Protein AF-A0A9N8HQP4-F1 (afdb_monomer)

Structure (mmCIF, N/CA/C/O backbone):
data_AF-A0A9N8HQP4-F1
#
_entry.id   AF-A0A9N8HQP4-F1
#
loop_
_atom_site.group_PDB
_atom_site.id
_atom_site.type_symbol
_atom_site.label_atom_id
_atom_site.label_alt_id
_atom_site.label_comp_id
_atom_site.label_asym_id
_atom_site.label_entity_id
_atom_site.label_seq_id
_atom_site.pdbx_PDB_ins_code
_atom_site.Cartn_x
_atom_site.Cartn_y
_atom_site.Cartn_z
_atom_site.occupancy
_atom_site.B_iso_or_equiv
_atom_site.auth_seq_id
_atom_site.auth_comp_id
_atom_site.auth_asym_id
_atom_site.auth_atom_id
_atom_site.pdbx_PDB_model_num
ATOM 1 N N . MET A 1 1 ? 7.571 12.382 -29.988 1.00 57.53 1 MET A N 1
ATOM 2 C CA . MET A 1 1 ? 8.018 12.141 -28.595 1.00 57.53 1 MET A CA 1
ATOM 3 C C . MET A 1 1 ? 6.922 12.395 -27.560 1.00 57.53 1 MET A C 1
ATOM 5 O O . MET A 1 1 ? 6.701 11.499 -26.762 1.00 57.53 1 MET A O 1
ATOM 9 N N . ALA A 1 2 ? 6.180 13.513 -27.591 1.00 61.38 2 ALA A N 1
ATOM 10 C CA . ALA A 1 2 ? 5.130 13.797 -26.592 1.00 61.38 2 ALA A CA 1
ATOM 11 C C . ALA A 1 2 ? 4.041 12.703 -26.462 1.00 61.38 2 ALA A C 1
ATOM 13 O O . ALA A 1 2 ? 3.640 12.369 -25.356 1.00 61.38 2 ALA A O 1
ATOM 14 N N . SER A 1 3 ? 3.625 12.070 -27.566 1.00 64.44 3 SER A N 1
ATOM 15 C CA . SER A 1 3 ? 2.617 10.993 -27.534 1.00 64.44 3 SER A CA 1
ATOM 16 C C . SER A 1 3 ? 3.086 9.711 -26.826 1.00 64.44 3 SER A C 1
ATOM 18 O O . SER A 1 3 ? 2.251 8.992 -26.289 1.00 64.44 3 SER A O 1
ATOM 20 N N . PHE A 1 4 ? 4.393 9.429 -26.787 1.00 64.31 4 PHE A N 1
ATOM 21 C CA . PHE A 1 4 ? 4.927 8.247 -26.097 1.00 64.31 4 PHE A CA 1
ATOM 22 C C . PHE A 1 4 ? 4.990 8.460 -24.578 1.00 64.31 4 PHE A C 1
ATOM 24 O O . PHE A 1 4 ? 4.717 7.537 -23.819 1.00 64.31 4 PHE A O 1
ATOM 31 N N . LEU A 1 5 ? 5.252 9.697 -24.139 1.00 62.00 5 LEU A N 1
ATOM 32 C CA . LEU A 1 5 ? 5.208 10.073 -22.721 1.00 62.00 5 LEU A CA 1
ATOM 33 C C . LEU A 1 5 ? 3.781 10.020 -22.154 1.00 62.00 5 LEU A C 1
ATOM 35 O O . LEU A 1 5 ? 3.595 9.665 -20.998 1.00 62.00 5 LEU A O 1
ATOM 39 N N . VAL A 1 6 ? 2.767 10.304 -22.977 1.00 64.00 6 VAL A N 1
ATOM 40 C CA . VAL A 1 6 ? 1.356 10.161 -22.579 1.00 64.00 6 VAL A CA 1
ATOM 41 C C . VAL A 1 6 ? 0.937 8.687 -22.512 1.00 64.00 6 VAL A C 1
ATOM 43 O O . VAL A 1 6 ? 0.175 8.310 -21.628 1.00 64.00 6 VAL A O 1
ATOM 46 N N . ALA A 1 7 ? 1.454 7.836 -23.405 1.00 62.03 7 ALA A N 1
ATOM 47 C CA . ALA A 1 7 ? 1.081 6.422 -23.473 1.00 62.03 7 ALA A CA 1
ATOM 48 C C . ALA A 1 7 ? 1.745 5.540 -22.402 1.00 62.03 7 ALA A C 1
ATOM 50 O O . ALA A 1 7 ? 1.201 4.493 -22.079 1.00 62.03 7 ALA A O 1
ATOM 51 N N . GLN A 1 8 ? 2.894 5.932 -21.842 1.00 56.12 8 GLN A N 1
ATOM 52 C CA . GLN A 1 8 ? 3.529 5.180 -20.748 1.00 56.12 8 GLN A CA 1
ATOM 53 C C . GLN A 1 8 ? 2.901 5.440 -19.378 1.00 56.12 8 GLN A C 1
ATOM 55 O O . GLN A 1 8 ? 3.186 4.710 -18.435 1.00 56.12 8 GLN A O 1
ATOM 60 N N . ASN A 1 9 ? 1.997 6.413 -19.270 1.00 57.28 9 ASN A N 1
ATOM 61 C CA . ASN A 1 9 ? 1.233 6.645 -18.053 1.00 57.28 9 ASN A CA 1
ATOM 62 C C . ASN A 1 9 ? -0.016 5.748 -18.000 1.00 57.28 9 ASN A C 1
ATOM 64 O O . ASN A 1 9 ? -1.108 6.205 -17.657 1.00 57.28 9 ASN A O 1
ATOM 68 N N . VAL A 1 10 ? 0.124 4.473 -18.389 1.00 58.00 10 VAL A N 1
ATOM 69 C CA . VAL A 1 10 ? -0.883 3.465 -18.048 1.00 58.00 10 VAL A CA 1
ATOM 70 C C . VAL A 1 10 ? -0.748 3.266 -16.550 1.00 58.00 10 VAL A C 1
ATOM 72 O O . VAL A 1 10 ? 0.061 2.471 -16.084 1.00 58.00 10 VAL A O 1
ATOM 75 N N . VAL A 1 11 ? -1.494 4.076 -15.802 1.00 65.12 11 VAL A N 1
ATOM 76 C CA . VAL A 1 11 ? -1.684 3.900 -14.370 1.00 65.12 11 VAL A CA 1
ATOM 77 C C . VAL A 1 11 ? -2.192 2.478 -14.209 1.00 65.12 11 VAL A C 1
ATOM 79 O O . VAL A 1 11 ? -3.303 2.172 -14.649 1.00 65.12 11 VAL A O 1
ATOM 82 N N . GLU A 1 12 ? -1.354 1.595 -13.662 1.00 69.88 12 GLU A N 1
ATOM 83 C CA . GLU A 1 12 ? -1.810 0.261 -13.300 1.00 69.88 12 GLU A CA 1
ATOM 84 C C . GLU A 1 12 ? -3.076 0.438 -12.459 1.00 69.88 12 GLU A C 1
ATOM 86 O O . GLU A 1 12 ? -3.071 1.271 -11.543 1.00 69.88 12 GLU A O 1
ATOM 91 N N . PRO A 1 13 ? -4.182 -0.239 -12.816 1.00 69.81 13 PRO A N 1
ATOM 92 C CA . PRO A 1 13 ? -5.456 -0.029 -12.153 1.00 69.81 13 PRO A CA 1
ATOM 93 C C . PRO A 1 13 ? -5.273 -0.290 -10.659 1.00 69.81 13 PRO A C 1
ATOM 95 O O . PRO A 1 13 ? -5.052 -1.421 -10.225 1.00 69.81 13 PRO A O 1
ATOM 98 N N . ARG A 1 14 ? -5.293 0.790 -9.873 1.00 82.00 14 ARG A N 1
ATOM 99 C CA . ARG A 1 14 ? -5.154 0.729 -8.423 1.00 82.00 14 ARG A CA 1
ATOM 100 C C . ARG A 1 14 ? -6.486 0.287 -7.861 1.00 82.00 14 ARG A C 1
ATOM 102 O O . ARG A 1 14 ? -7.430 1.067 -7.842 1.00 82.00 14 ARG A O 1
ATOM 109 N N . ILE A 1 15 ? -6.527 -0.951 -7.388 1.00 88.00 15 ILE A N 1
ATOM 110 C CA . ILE A 1 15 ? -7.699 -1.491 -6.713 1.00 88.00 15 ILE A CA 1
ATOM 111 C C . ILE A 1 15 ? -7.870 -0.734 -5.401 1.00 88.00 15 ILE A C 1
ATOM 113 O O . ILE A 1 15 ? -7.087 -0.887 -4.466 1.00 88.00 15 ILE A O 1
ATOM 117 N N . SER A 1 16 ? -8.892 0.108 -5.368 1.00 87.12 16 SER A N 1
ATOM 118 C CA . SER A 1 16 ? -9.165 1.019 -4.258 1.00 87.12 16 SER A CA 1
ATOM 119 C C . SER A 1 16 ? -10.237 0.509 -3.302 1.00 87.12 16 SER A C 1
ATOM 121 O O . SER A 1 16 ? -10.329 0.946 -2.155 1.00 87.12 16 SER A O 1
ATOM 123 N N . THR A 1 17 ? -11.081 -0.403 -3.781 1.00 93.25 17 THR A N 1
ATOM 124 C CA . THR A 1 17 ? -12.251 -0.907 -3.058 1.00 93.25 17 THR A CA 1
ATOM 125 C C . THR A 1 17 ? -12.368 -2.420 -3.204 1.00 93.25 17 THR A C 1
ATOM 127 O O . THR A 1 17 ? -11.882 -3.009 -4.173 1.00 93.25 17 THR A O 1
ATOM 130 N N . ILE A 1 18 ? -13.029 -3.066 -2.239 1.00 95.06 18 ILE A N 1
ATOM 131 C CA . ILE A 1 18 ? -13.282 -4.514 -2.290 1.00 95.06 18 ILE A CA 1
ATOM 132 C C . ILE A 1 18 ? -14.193 -4.841 -3.479 1.00 95.06 18 ILE A C 1
ATOM 134 O O . ILE A 1 18 ? -14.015 -5.855 -4.148 1.00 95.06 18 ILE A O 1
ATOM 138 N N . GLU A 1 19 ? -15.138 -3.956 -3.785 1.00 95.31 19 GLU A N 1
ATOM 139 C CA . GLU A 1 19 ? -16.056 -4.088 -4.910 1.00 95.31 19 GLU A CA 1
ATOM 140 C C . GLU A 1 19 ? -15.304 -4.070 -6.251 1.00 95.31 19 GLU A C 1
ATOM 142 O O . GLU A 1 19 ? -15.616 -4.849 -7.148 1.00 95.31 19 GLU A O 1
ATOM 147 N N . GLU A 1 20 ? -14.262 -3.247 -6.379 1.00 93.88 20 GLU A N 1
ATOM 148 C CA . GLU A 1 20 ? -13.389 -3.231 -7.557 1.00 93.88 20 GLU A CA 1
ATOM 149 C C . GLU A 1 20 ? -12.553 -4.515 -7.679 1.00 93.88 20 GLU A C 1
ATOM 151 O O . GLU A 1 20 ? -12.406 -5.059 -8.779 1.00 93.88 20 GLU A O 1
ATOM 156 N N . ALA A 1 21 ? -12.061 -5.060 -6.559 1.00 94.00 21 ALA A N 1
ATOM 157 C CA . ALA A 1 21 ? -11.403 -6.369 -6.544 1.00 94.00 21 ALA A CA 1
ATOM 158 C C . ALA A 1 21 ? -12.354 -7.488 -7.001 1.00 94.00 21 ALA A C 1
ATOM 160 O O . ALA A 1 21 ? -11.962 -8.355 -7.784 1.00 94.00 21 ALA A O 1
ATOM 161 N N . LEU A 1 22 ? -13.615 -7.435 -6.561 1.00 95.69 22 LEU A N 1
ATOM 162 C CA . LEU A 1 22 ? -14.658 -8.382 -6.950 1.00 95.69 22 LEU A CA 1
ATOM 163 C C . LEU A 1 22 ? -14.960 -8.295 -8.454 1.00 95.69 22 LEU A C 1
ATOM 165 O O . LEU A 1 22 ? -14.940 -9.313 -9.144 1.00 95.69 22 LEU A O 1
ATOM 169 N N . LEU A 1 23 ? -15.164 -7.083 -8.983 1.00 95.44 23 LEU A N 1
ATOM 170 C CA . LEU A 1 23 ? -15.448 -6.854 -10.406 1.00 95.44 23 LEU A CA 1
ATOM 171 C C . LEU A 1 23 ? -14.284 -7.266 -11.315 1.00 95.44 23 LEU A C 1
ATOM 173 O O . LEU A 1 23 ? -14.504 -7.824 -12.388 1.00 95.44 23 LEU A O 1
ATOM 177 N N . SER A 1 24 ? -13.046 -7.022 -10.884 1.00 94.00 24 SER A N 1
ATOM 178 C CA . SER A 1 24 ? -11.840 -7.412 -11.624 1.00 94.00 24 SER A CA 1
ATOM 179 C C . SER A 1 24 ? -11.451 -8.883 -11.432 1.00 94.00 24 SER A C 1
ATOM 181 O O . SER A 1 24 ? -10.520 -9.356 -12.082 1.00 94.00 24 SER A O 1
ATOM 183 N N . SER A 1 25 ? -12.149 -9.621 -10.555 1.00 94.62 25 SER A N 1
ATOM 184 C CA . SER A 1 25 ? -11.771 -10.979 -10.134 1.00 94.62 25 SER A CA 1
ATOM 185 C C . SER A 1 25 ? -10.313 -11.074 -9.652 1.00 94.62 25 SER A C 1
ATOM 187 O O . SER A 1 25 ? -9.655 -12.112 -9.808 1.00 94.62 25 SER A O 1
ATOM 189 N N . THR A 1 26 ? -9.794 -9.987 -9.073 1.00 93.62 26 THR A N 1
ATOM 190 C CA . THR A 1 26 ? -8.419 -9.933 -8.579 1.00 93.62 26 THR A CA 1
ATOM 191 C C . THR A 1 26 ? -8.349 -10.610 -7.217 1.00 93.62 26 THR A C 1
ATOM 193 O O . THR A 1 26 ? -9.106 -10.252 -6.315 1.00 93.62 26 THR A O 1
ATOM 196 N N . PRO A 1 27 ? -7.451 -11.587 -7.016 1.00 95.44 27 PRO A N 1
ATOM 197 C CA . PRO A 1 27 ? -7.328 -12.251 -5.740 1.00 95.44 27 PRO A CA 1
ATOM 198 C C . PRO A 1 27 ? -6.761 -11.321 -4.684 1.00 95.44 27 PRO A C 1
ATOM 200 O O . PRO A 1 27 ? -5.775 -10.611 -4.917 1.00 95.44 27 PRO A O 1
ATOM 203 N N . LEU A 1 28 ? -7.339 -11.431 -3.497 1.00 96.12 28 LEU A N 1
ATOM 204 C CA . LEU A 1 28 ? -6.908 -10.715 -2.311 1.00 96.12 28 LEU A CA 1
ATOM 205 C C . LEU A 1 28 ? -6.140 -11.655 -1.387 1.00 96.12 28 LEU A C 1
ATOM 207 O O . LEU A 1 28 ? -6.650 -12.716 -1.018 1.00 96.12 28 LEU A O 1
ATOM 211 N N . CYS A 1 29 ? -4.919 -11.275 -1.012 1.00 97.06 29 CYS A N 1
ATOM 212 C CA . CYS A 1 29 ? -4.217 -11.941 0.077 1.00 97.06 29 CYS A CA 1
ATOM 213 C C . CYS A 1 29 ? -4.844 -11.559 1.416 1.00 97.06 29 CYS A C 1
ATOM 215 O O . CYS A 1 29 ? -5.042 -10.376 1.702 1.00 97.06 29 CYS A O 1
ATOM 217 N N . VAL A 1 30 ? -5.103 -12.574 2.235 1.00 97.19 30 VAL A N 1
ATOM 218 C CA . VAL A 1 30 ? -5.564 -12.424 3.616 1.00 97.19 30 VAL A CA 1
ATOM 219 C C . VAL A 1 30 ? -4.882 -13.467 4.497 1.00 97.19 30 VAL A C 1
ATOM 221 O O . VAL A 1 30 ? -4.553 -14.566 4.036 1.00 97.19 30 VAL A O 1
ATOM 224 N N . GLN A 1 31 ? -4.642 -13.136 5.762 1.00 97.62 31 GLN A N 1
ATOM 225 C CA . GLN A 1 31 ? -4.059 -14.079 6.705 1.00 97.62 31 GLN A CA 1
ATOM 226 C C . GLN A 1 31 ? -5.129 -15.069 7.155 1.00 97.62 31 GLN A C 1
ATOM 228 O O . GLN A 1 31 ? -6.195 -14.665 7.622 1.00 97.62 31 GLN A O 1
ATOM 233 N N . ARG A 1 32 ? -4.834 -16.363 7.033 1.00 97.88 32 ARG A N 1
ATOM 234 C CA . ARG A 1 32 ? -5.737 -17.452 7.405 1.00 97.88 32 ARG A CA 1
ATOM 235 C C . ARG A 1 32 ? -6.162 -17.330 8.870 1.00 97.88 32 ARG A C 1
ATOM 237 O O . ARG A 1 32 ? -5.307 -17.247 9.747 1.00 97.88 32 ARG A O 1
ATOM 244 N N . GLY A 1 33 ? -7.471 -17.371 9.118 1.00 96.81 33 GLY A N 1
ATOM 245 C CA . GLY A 1 33 ? -8.042 -17.316 10.470 1.00 96.81 33 GLY A CA 1
ATOM 246 C C . GLY A 1 33 ? -7.902 -15.957 11.163 1.00 96.81 33 GLY A C 1
ATOM 247 O O . GLY A 1 33 ? -8.083 -15.863 12.375 1.00 96.81 33 GLY A O 1
ATOM 248 N N . SER A 1 34 ? -7.546 -14.906 10.421 1.00 96.06 34 SER A N 1
ATOM 249 C CA . SER A 1 34 ? -7.653 -13.536 10.918 1.00 96.06 34 SER A CA 1
ATOM 250 C C . SER A 1 34 ? -9.111 -13.072 10.902 1.00 96.06 34 SER A C 1
ATOM 252 O O . SER A 1 34 ? -9.919 -13.557 10.114 1.00 96.06 34 SER A O 1
ATOM 254 N N . VAL A 1 35 ? -9.432 -12.050 11.700 1.00 94.25 35 VAL A N 1
ATOM 255 C CA . VAL A 1 35 ? -10.769 -11.420 11.702 1.00 94.25 35 VAL A CA 1
ATOM 256 C C . VAL A 1 35 ? -11.173 -10.947 10.299 1.00 94.25 35 VAL A C 1
ATOM 258 O O . VAL A 1 35 ? -12.343 -11.010 9.932 1.00 94.25 35 VAL A O 1
ATOM 261 N N . MET A 1 36 ? -10.203 -10.506 9.491 1.00 95.06 36 MET A N 1
ATOM 262 C CA . MET A 1 36 ? -10.447 -10.102 8.107 1.00 95.06 36 MET A CA 1
ATOM 263 C C . MET A 1 36 ? -10.774 -11.287 7.191 1.00 95.06 36 MET A C 1
ATOM 265 O O . MET A 1 36 ? -11.594 -11.128 6.293 1.00 95.06 36 MET A O 1
ATOM 269 N N . ASP A 1 37 ? -10.176 -12.464 7.402 1.00 97.31 37 ASP A N 1
ATOM 270 C CA . ASP A 1 37 ? -10.498 -13.678 6.634 1.00 97.31 37 ASP A CA 1
ATOM 271 C C . ASP A 1 37 ? -11.950 -14.097 6.868 1.00 97.31 37 ASP A C 1
ATOM 273 O O . ASP A 1 37 ? -12.699 -14.288 5.908 1.00 97.31 37 ASP A O 1
ATOM 277 N N . ASP A 1 38 ? -12.369 -14.143 8.133 1.00 96.88 38 ASP A N 1
ATOM 278 C CA . ASP A 1 38 ? -13.739 -14.497 8.511 1.00 96.88 38 ASP A CA 1
ATOM 279 C C . ASP A 1 38 ? -14.743 -13.475 7.965 1.00 96.88 38 ASP A C 1
ATOM 281 O O . ASP A 1 38 ? -15.723 -13.844 7.316 1.00 96.88 38 ASP A O 1
ATOM 285 N N . LEU A 1 39 ? -14.463 -12.180 8.146 1.00 95.56 39 LEU A N 1
ATOM 286 C CA . LEU A 1 39 ? -15.330 -11.100 7.678 1.00 95.56 39 LEU A CA 1
ATOM 287 C C . LEU A 1 39 ? -15.491 -11.095 6.154 1.00 95.56 39 LEU A C 1
ATOM 289 O O . LEU A 1 39 ? -16.602 -10.916 5.652 1.00 95.56 39 LEU A O 1
ATOM 293 N N . LEU A 1 40 ? -14.394 -11.254 5.407 1.00 96.31 40 LEU A N 1
ATOM 294 C CA . LEU A 1 40 ? -14.443 -11.282 3.946 1.00 96.31 40 LEU A CA 1
ATOM 295 C C . LEU A 1 40 ? -15.145 -12.541 3.440 1.00 96.31 40 LEU A C 1
ATOM 297 O O . LEU A 1 40 ? -15.909 -12.454 2.483 1.00 96.31 40 LEU A O 1
ATOM 301 N N . SER A 1 41 ? -14.915 -13.683 4.090 1.00 97.25 41 SER A N 1
ATOM 302 C CA . SER A 1 41 ? -15.552 -14.950 3.725 1.00 97.25 41 SER A CA 1
ATOM 303 C C . SER A 1 41 ? -17.066 -14.917 3.945 1.00 97.25 41 SER A C 1
ATOM 305 O O . SER A 1 41 ? -17.803 -15.471 3.133 1.00 97.25 41 SER A O 1
ATOM 307 N N . ASP A 1 42 ? -17.527 -14.255 5.010 1.00 97.56 42 ASP A N 1
ATOM 308 C CA . ASP A 1 42 ? -18.953 -14.112 5.323 1.00 97.56 42 ASP A CA 1
ATOM 309 C C . ASP A 1 42 ? -19.636 -13.064 4.430 1.00 97.56 42 ASP A C 1
ATOM 311 O O . ASP A 1 42 ? -20.674 -13.317 3.818 1.00 97.56 42 ASP A O 1
ATOM 315 N N . LYS A 1 43 ? -19.026 -11.879 4.291 1.00 97.00 43 LYS A N 1
ATOM 316 C CA . LYS A 1 43 ? -19.643 -10.749 3.581 1.00 97.00 43 LYS A CA 1
ATOM 317 C C . LYS A 1 43 ? -19.497 -10.821 2.056 1.00 97.00 43 LYS A C 1
ATOM 319 O O . LYS A 1 43 ? -20.358 -10.307 1.344 1.00 97.00 43 LYS A O 1
ATOM 324 N N . TYR A 1 44 ? -18.421 -11.422 1.549 1.00 97.44 44 TYR A N 1
ATOM 325 C CA . TYR A 1 44 ? -18.096 -11.469 0.120 1.00 97.44 44 TYR A CA 1
ATOM 326 C C . TYR A 1 44 ? -17.698 -12.896 -0.311 1.00 97.44 44 TYR A C 1
ATOM 328 O O . TYR A 1 44 ? -16.540 -13.138 -0.654 1.00 97.44 44 TYR A O 1
ATOM 336 N N . PRO A 1 45 ? -18.644 -13.854 -0.336 1.00 97.38 45 PRO A N 1
ATOM 337 C CA . PRO A 1 45 ? -18.342 -15.265 -0.603 1.00 97.38 45 PRO A CA 1
ATOM 338 C C . PRO A 1 45 ? -17.783 -15.530 -2.012 1.00 97.38 45 PRO A C 1
ATOM 340 O O . PRO A 1 45 ? -17.037 -16.488 -2.206 1.00 97.38 45 PRO A O 1
ATOM 343 N N . ASP A 1 46 ? -18.101 -14.671 -2.985 1.00 97.62 46 ASP A N 1
ATOM 344 C CA . ASP A 1 46 ? -17.609 -14.772 -4.367 1.00 97.62 46 ASP A CA 1
ATOM 345 C C . ASP A 1 46 ? -16.185 -14.206 -4.545 1.00 97.62 46 ASP A C 1
ATOM 347 O O . ASP A 1 46 ? -15.586 -14.309 -5.620 1.00 97.62 46 ASP A O 1
ATOM 351 N N . LEU A 1 47 ? -15.621 -13.589 -3.502 1.00 97.38 47 LEU A N 1
ATOM 352 C CA . LEU A 1 47 ? -14.304 -12.972 -3.550 1.00 97.38 47 LEU A CA 1
ATOM 353 C C . LEU A 1 47 ? -13.207 -14.042 -3.566 1.00 97.38 47 LEU A C 1
ATOM 355 O O . LEU A 1 47 ? -13.155 -14.946 -2.730 1.00 97.38 47 LEU A O 1
ATOM 359 N N . LYS A 1 48 ? -12.266 -13.922 -4.506 1.00 96.81 48 LYS A N 1
ATOM 360 C CA . LYS A 1 48 ? -11.149 -14.865 -4.622 1.00 96.81 48 LYS A CA 1
ATOM 361 C C . LYS A 1 48 ? -10.098 -14.599 -3.539 1.00 96.81 48 LYS A C 1
ATOM 363 O O . LYS A 1 48 ? -9.148 -13.851 -3.747 1.00 96.81 48 LYS A O 1
ATOM 368 N N . LEU A 1 49 ? -10.245 -15.237 -2.384 1.00 97.06 49 LEU A N 1
ATOM 369 C CA . LEU A 1 49 ? -9.306 -15.094 -1.269 1.00 97.06 49 LEU A CA 1
ATOM 370 C C . LEU A 1 49 ? -8.116 -16.055 -1.396 1.00 97.06 49 LEU A C 1
ATOM 372 O O . LEU A 1 49 ? -8.280 -17.272 -1.510 1.00 97.06 49 LEU A O 1
ATOM 376 N N . VAL A 1 50 ? -6.902 -15.510 -1.328 1.00 96.88 50 VAL A N 1
ATOM 377 C CA . VAL A 1 50 ? -5.650 -16.268 -1.224 1.00 96.88 50 VAL A CA 1
ATOM 378 C C . VAL A 1 50 ? -5.191 -16.219 0.227 1.00 96.88 50 VAL A C 1
ATOM 380 O O . VAL A 1 50 ? -4.591 -15.247 0.681 1.00 96.88 50 VAL A O 1
ATOM 383 N N . ARG A 1 51 ? -5.485 -17.288 0.966 1.00 97.31 51 ARG A N 1
ATOM 384 C CA . ARG A 1 51 ? -5.151 -17.390 2.389 1.00 97.31 51 ARG A CA 1
ATOM 385 C C . ARG A 1 51 ? -3.671 -17.718 2.578 1.00 97.31 51 ARG A C 1
ATOM 387 O O . ARG A 1 51 ? -3.200 -18.726 2.049 1.00 97.31 51 ARG A O 1
ATOM 394 N N . LYS A 1 52 ? -2.959 -16.891 3.339 1.00 96.75 52 LYS A N 1
ATOM 395 C CA . LYS A 1 52 ? -1.553 -17.090 3.729 1.00 96.75 52 LYS A CA 1
ATOM 396 C C . LYS A 1 52 ? -1.466 -17.358 5.227 1.00 96.75 52 LYS A C 1
ATOM 398 O O . LYS A 1 52 ? -2.264 -16.830 5.991 1.00 96.75 52 LYS A O 1
ATOM 403 N N . ASP A 1 53 ? -0.516 -18.185 5.647 1.00 97.00 53 ASP A N 1
ATOM 404 C CA . ASP A 1 53 ? -0.388 -18.565 7.062 1.00 97.00 53 ASP A CA 1
ATOM 405 C C . ASP A 1 53 ? 0.286 -17.474 7.913 1.00 97.00 53 ASP A C 1
ATOM 407 O O . ASP A 1 53 ? 0.040 -17.378 9.113 1.00 97.00 53 ASP A O 1
ATOM 411 N N . THR A 1 54 ? 1.103 -16.620 7.291 1.00 96.62 54 THR A N 1
ATOM 412 C CA . THR A 1 54 ? 1.834 -15.530 7.952 1.00 96.62 54 THR A CA 1
ATOM 413 C C . THR A 1 54 ? 1.561 -14.192 7.270 1.00 96.62 54 THR A C 1
ATOM 415 O O . THR A 1 54 ? 1.267 -14.148 6.073 1.00 96.62 54 THR A O 1
ATOM 418 N N . GLU A 1 55 ? 1.690 -13.091 8.019 1.00 95.88 55 GLU A N 1
ATOM 419 C CA . GLU A 1 55 ? 1.580 -11.738 7.459 1.00 95.88 55 GLU A CA 1
ATOM 420 C C . GLU A 1 55 ? 2.641 -11.487 6.387 1.00 95.88 55 GLU A C 1
ATOM 422 O O . GLU A 1 55 ? 2.309 -11.040 5.294 1.00 95.88 55 GLU A O 1
ATOM 427 N N . GLN A 1 56 ? 3.893 -11.867 6.655 1.00 95.44 56 GLN A N 1
ATOM 428 C CA . GLN A 1 56 ? 4.988 -11.770 5.690 1.00 95.44 56 GLN A CA 1
ATOM 429 C C . GLN A 1 56 ? 4.648 -12.486 4.373 1.00 95.44 56 GLN A C 1
ATOM 431 O O . GLN A 1 56 ? 4.825 -11.923 3.296 1.00 95.44 56 GLN A O 1
ATOM 436 N N . GLY A 1 57 ? 4.053 -13.682 4.445 1.00 94.94 57 GLY A N 1
ATOM 437 C CA . GLY A 1 57 ? 3.629 -14.431 3.262 1.00 94.94 57 GLY A CA 1
ATOM 438 C C . GLY A 1 57 ? 2.516 -13.751 2.450 1.00 94.94 57 GLY A C 1
ATOM 439 O O . GLY A 1 57 ? 2.339 -14.082 1.274 1.00 94.94 57 GLY A O 1
ATOM 440 N N . MET A 1 58 ? 1.763 -12.810 3.041 1.00 95.75 58 MET A N 1
ATOM 441 C CA . MET A 1 58 ? 0.833 -11.952 2.296 1.00 95.75 58 MET A CA 1
ATOM 442 C C . MET A 1 58 ? 1.578 -10.945 1.429 1.00 95.75 58 MET A C 1
ATOM 444 O O . MET A 1 58 ? 1.247 -10.816 0.252 1.00 95.75 58 MET A O 1
ATOM 448 N N . PHE A 1 59 ? 2.587 -10.272 1.986 1.00 95.38 59 PHE A N 1
ATOM 449 C CA . PHE A 1 59 ? 3.365 -9.277 1.250 1.00 95.38 59 PHE A CA 1
ATOM 450 C C . PHE A 1 59 ? 4.267 -9.923 0.195 1.00 95.38 59 PHE A C 1
ATOM 452 O O . PHE A 1 59 ? 4.261 -9.484 -0.948 1.00 95.38 59 PHE A O 1
ATOM 459 N N . GLU A 1 60 ? 4.941 -11.032 0.514 1.00 93.12 60 GLU A N 1
ATOM 460 C CA . GLU A 1 60 ? 5.706 -11.820 -0.471 1.00 93.12 60 GLU A CA 1
ATOM 461 C C . GLU A 1 60 ? 4.814 -12.381 -1.594 1.00 93.12 60 GLU A C 1
ATOM 463 O O . GLU A 1 60 ? 5.262 -12.651 -2.709 1.00 93.12 60 GLU A O 1
ATOM 468 N N . GLY A 1 61 ? 3.526 -12.583 -1.298 1.00 92.00 61 GLY A N 1
ATOM 469 C CA . GLY A 1 61 ? 2.528 -13.025 -2.265 1.00 92.00 61 GLY A CA 1
ATOM 470 C C . GLY A 1 61 ? 2.072 -11.936 -3.239 1.00 92.00 61 GLY A C 1
ATOM 471 O O . GLY A 1 61 ? 1.455 -12.280 -4.255 1.00 92.00 61 GLY A O 1
ATOM 472 N N . LEU A 1 62 ? 2.355 -10.663 -2.951 1.00 92.44 62 LEU A N 1
ATOM 473 C CA . LEU A 1 62 ? 1.917 -9.527 -3.751 1.00 92.44 62 LEU A CA 1
ATOM 474 C C . LEU A 1 62 ? 2.787 -9.386 -5.012 1.00 92.44 62 LEU A C 1
ATOM 476 O O . LEU A 1 62 ? 4.012 -9.403 -4.949 1.00 92.44 62 LEU A O 1
ATOM 480 N N . GLY A 1 63 ? 2.161 -9.286 -6.187 1.00 79.56 63 GLY A N 1
ATOM 481 C CA . GLY A 1 63 ? 2.835 -8.992 -7.465 1.00 79.56 63 GLY A CA 1
ATOM 482 C C . GLY A 1 63 ? 3.632 -10.146 -8.101 1.00 79.56 63 GLY A C 1
ATOM 483 O O . GLY A 1 63 ? 3.577 -10.333 -9.316 1.00 79.56 63 GLY A O 1
ATOM 484 N N . LEU A 1 64 ? 4.303 -10.995 -7.318 1.00 65.75 64 LEU A N 1
ATOM 485 C CA . LEU A 1 64 ? 5.286 -11.964 -7.837 1.00 65.75 64 LEU A CA 1
ATOM 486 C C . LEU A 1 64 ? 4.698 -13.217 -8.516 1.00 65.75 64 LEU A C 1
ATOM 488 O O . LEU A 1 64 ? 5.419 -13.973 -9.175 1.00 65.75 64 LEU A O 1
ATOM 492 N N . GLY A 1 65 ? 3.394 -13.471 -8.386 1.00 59.22 65 GLY A N 1
ATOM 493 C CA . GLY A 1 65 ? 2.816 -14.761 -8.785 1.00 59.22 65 GLY A CA 1
ATOM 494 C C . GLY A 1 65 ? 1.472 -14.722 -9.493 1.00 59.22 65 GLY A C 1
ATOM 495 O O . GLY A 1 65 ? 1.046 -15.773 -9.977 1.00 59.22 65 GLY A O 1
ATOM 496 N N . TRP A 1 66 ? 0.806 -13.565 -9.567 1.00 69.94 66 TRP A N 1
ATOM 497 C CA . TRP A 1 66 ? -0.560 -13.501 -10.094 1.00 69.94 66 TRP A CA 1
ATOM 498 C C . TRP A 1 66 ? -0.623 -13.885 -11.577 1.00 69.94 66 TRP A C 1
ATOM 500 O O . TRP A 1 66 ? -1.375 -14.785 -11.945 1.00 69.94 66 TRP A O 1
ATOM 510 N N . TYR A 1 67 ? 0.257 -13.322 -12.408 1.00 65.62 67 TYR A N 1
ATOM 511 C CA . TYR A 1 67 ? 0.287 -13.623 -13.845 1.00 65.62 67 TYR A CA 1
ATOM 512 C C . TYR A 1 67 ? 0.817 -15.025 -14.184 1.00 65.62 67 TYR A C 1
ATOM 514 O O . TYR A 1 67 ? 0.522 -15.552 -15.251 1.00 65.62 67 TYR A O 1
ATOM 522 N N . ASN A 1 68 ? 1.558 -15.659 -13.268 1.00 73.38 68 ASN A N 1
ATOM 523 C CA . ASN A 1 68 ? 2.206 -16.956 -13.498 1.00 73.38 68 ASN A CA 1
ATOM 524 C C . ASN A 1 68 ? 1.493 -18.135 -12.810 1.00 73.38 68 ASN A C 1
ATOM 526 O O . ASN A 1 68 ? 2.037 -19.238 -12.771 1.00 73.38 68 ASN A O 1
ATOM 530 N N . GLY A 1 69 ? 0.313 -17.915 -12.217 1.00 70.62 69 GLY A N 1
ATOM 531 C CA . GLY A 1 69 ? -0.469 -18.967 -11.555 1.00 70.62 69 GLY A CA 1
ATOM 532 C C . GLY A 1 69 ? 0.162 -19.544 -10.279 1.00 70.62 69 GLY A C 1
ATOM 533 O O . GLY A 1 69 ? -0.311 -20.556 -9.770 1.00 70.62 69 GLY A O 1
ATOM 534 N N . LYS A 1 70 ? 1.204 -18.913 -9.720 1.00 78.50 70 LYS A N 1
ATOM 535 C CA . LYS A 1 70 ? 1.965 -19.420 -8.558 1.00 78.50 70 LYS A CA 1
ATOM 536 C C . LYS A 1 70 ? 1.333 -19.081 -7.198 1.00 78.50 70 LYS A C 1
ATOM 538 O O . LYS A 1 70 ? 2.032 -18.995 -6.194 1.00 78.50 70 LYS A O 1
ATOM 543 N N . GLY A 1 71 ? 0.017 -18.867 -7.146 1.00 82.44 71 GLY A N 1
ATOM 544 C CA . GLY A 1 71 ? -0.680 -18.540 -5.893 1.00 82.44 71 GLY A CA 1
ATOM 545 C C . GLY A 1 71 ? -0.306 -17.171 -5.305 1.00 82.44 71 GLY A C 1
ATOM 546 O O . GLY A 1 71 ? -0.272 -17.014 -4.080 1.00 82.44 71 GLY A O 1
ATOM 547 N N . GLY A 1 72 ? 0.012 -16.204 -6.172 1.00 92.19 72 GLY A N 1
ATOM 548 C CA . GLY A 1 72 ? 0.144 -14.795 -5.798 1.00 92.19 72 GLY A CA 1
ATOM 549 C C . GLY A 1 72 ? -1.208 -14.081 -5.760 1.00 92.19 72 GLY A C 1
ATOM 550 O O . GLY A 1 72 ? -2.202 -14.586 -6.290 1.00 92.19 72 GLY A O 1
ATOM 551 N N . CYS A 1 73 ? -1.226 -12.902 -5.152 1.00 94.38 73 CYS A N 1
ATOM 552 C CA . CYS A 1 73 ? -2.371 -12.000 -5.122 1.00 94.38 73 CYS A CA 1
ATOM 553 C C . CYS A 1 73 ? -2.059 -10.687 -5.852 1.00 94.38 73 CYS A C 1
ATOM 555 O O . CYS A 1 73 ? -0.896 -10.301 -5.984 1.00 94.38 73 CYS A O 1
ATOM 557 N N . GLY A 1 74 ? -3.101 -10.026 -6.364 1.00 92.50 74 GLY A N 1
ATOM 558 C CA . GLY A 1 74 ? -2.972 -8.707 -6.995 1.00 92.50 74 GLY A CA 1
ATOM 559 C C . GLY A 1 74 ? -3.173 -7.560 -6.006 1.00 92.50 74 GLY A C 1
ATOM 560 O O . GLY A 1 74 ? -2.660 -6.470 -6.220 1.00 92.50 74 GLY A O 1
ATOM 561 N N . ALA A 1 75 ? -3.876 -7.822 -4.904 1.00 94.81 75 ALA A N 1
ATOM 562 C CA . ALA A 1 75 ? -4.050 -6.896 -3.796 1.00 94.81 75 ALA A CA 1
ATOM 563 C C . ALA A 1 75 ? -3.958 -7.654 -2.464 1.00 94.81 75 ALA A C 1
ATOM 565 O O . ALA A 1 75 ? -4.129 -8.875 -2.414 1.00 94.81 75 ALA A O 1
ATOM 566 N N . LEU A 1 76 ? -3.709 -6.934 -1.374 1.00 95.44 76 LEU A N 1
ATOM 567 C CA . LEU A 1 76 ? -3.737 -7.476 -0.017 1.00 95.44 76 LEU A CA 1
ATOM 568 C C . LEU A 1 76 ? -4.597 -6.586 0.873 1.00 95.44 76 LEU A C 1
ATOM 570 O O . LEU A 1 76 ? -4.658 -5.374 0.666 1.00 95.44 76 LEU A O 1
ATOM 574 N N . LEU A 1 77 ? -5.243 -7.189 1.868 1.00 95.25 77 LEU A N 1
ATOM 575 C CA . LEU A 1 77 ? -5.945 -6.461 2.917 1.00 95.25 77 LEU A CA 1
ATOM 576 C C . LEU A 1 77 ? -5.216 -6.691 4.240 1.00 95.25 77 LEU A C 1
ATOM 578 O O . LEU A 1 77 ? -5.048 -7.829 4.671 1.00 95.25 77 LEU A O 1
ATOM 582 N N . THR A 1 78 ? -4.770 -5.612 4.875 1.00 95.69 78 THR A N 1
ATOM 583 C CA . THR A 1 78 ? -4.013 -5.673 6.129 1.00 95.69 78 THR A CA 1
ATOM 584 C C . THR A 1 78 ? -4.317 -4.466 7.011 1.00 95.69 78 THR A C 1
ATOM 586 O O . THR A 1 78 ? -4.991 -3.523 6.591 1.00 95.69 78 THR A O 1
ATOM 589 N N . ASN A 1 79 ? -3.819 -4.497 8.242 1.00 95.00 79 ASN A N 1
ATOM 590 C CA . ASN A 1 79 ? -3.911 -3.377 9.167 1.00 95.00 79 ASN A CA 1
ATOM 591 C C . ASN A 1 79 ? -2.960 -2.255 8.740 1.00 95.00 79 ASN A C 1
ATOM 593 O O . ASN A 1 79 ? -1.842 -2.516 8.293 1.00 95.00 79 ASN A O 1
ATOM 597 N N . LEU A 1 80 ? -3.367 -1.001 8.953 1.00 93.75 80 LEU A N 1
ATOM 598 C CA . LEU A 1 80 ? -2.545 0.162 8.601 1.00 93.75 80 LEU A CA 1
ATOM 599 C C . LEU A 1 80 ? -1.171 0.122 9.288 1.00 93.75 80 LEU A C 1
ATOM 601 O O . LEU A 1 80 ? -0.161 0.389 8.648 1.00 93.75 80 LEU A O 1
ATOM 605 N N . GLY A 1 81 ? -1.128 -0.293 10.558 1.00 94.31 81 GLY A N 1
ATOM 606 C CA . GLY A 1 81 ? 0.129 -0.435 11.288 1.00 94.31 81 GLY A CA 1
ATOM 607 C C . GLY A 1 81 ? 1.051 -1.495 10.678 1.00 94.31 81 GLY A C 1
ATOM 608 O O . GLY A 1 81 ? 2.232 -1.243 10.480 1.00 94.31 81 GLY A O 1
ATOM 609 N N . THR A 1 82 ? 0.512 -2.657 10.301 1.00 95.56 82 THR A N 1
ATOM 610 C CA . THR A 1 82 ? 1.284 -3.704 9.616 1.00 95.56 82 THR A CA 1
ATOM 611 C C . THR A 1 82 ? 1.832 -3.179 8.287 1.00 95.56 82 THR A C 1
ATOM 613 O O . THR A 1 82 ? 3.020 -3.316 8.016 1.00 95.56 82 THR A O 1
ATOM 616 N N . TYR A 1 83 ? 1.006 -2.507 7.481 1.00 95.56 83 TYR A N 1
ATOM 617 C CA . TYR A 1 83 ? 1.466 -1.869 6.246 1.00 95.56 83 TYR A CA 1
ATOM 618 C C . TYR A 1 83 ? 2.613 -0.873 6.492 1.00 95.56 83 TYR A C 1
ATOM 620 O O . TYR A 1 83 ? 3.618 -0.917 5.783 1.00 95.56 83 TYR A O 1
ATOM 628 N N . ASP A 1 84 ? 2.503 -0.028 7.523 1.00 94.56 84 ASP A N 1
ATOM 629 C CA . ASP A 1 84 ? 3.527 0.967 7.848 1.00 94.56 84 ASP A CA 1
ATOM 630 C C . ASP A 1 84 ? 4.884 0.348 8.211 1.00 94.56 84 ASP A C 1
ATOM 632 O O . ASP A 1 84 ? 5.925 0.954 7.956 1.00 94.56 84 ASP A O 1
ATOM 636 N N . ILE A 1 85 ? 4.87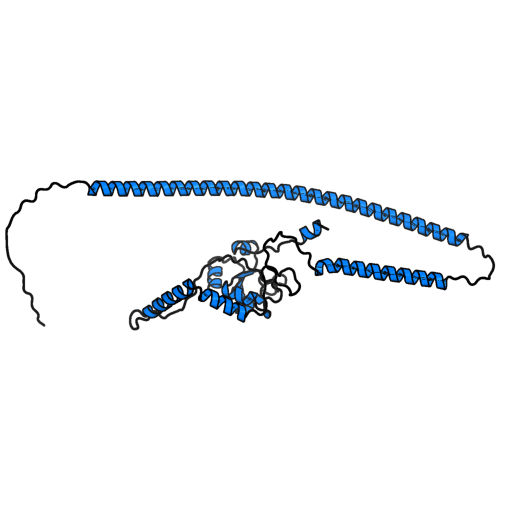4 -0.860 8.778 1.00 95.50 85 ILE A N 1
ATOM 637 C CA . ILE A 1 85 ? 6.080 -1.640 9.060 1.00 95.50 85 ILE A CA 1
ATOM 638 C C . ILE A 1 85 ? 6.670 -2.189 7.755 1.00 95.50 85 ILE A C 1
ATOM 640 O O . ILE A 1 85 ? 7.838 -1.950 7.452 1.00 95.50 85 ILE A O 1
ATOM 644 N N . TYR A 1 86 ? 5.869 -2.914 6.968 1.00 96.19 86 TYR A N 1
ATOM 645 C CA . TYR A 1 86 ? 6.360 -3.639 5.790 1.00 96.19 86 TYR A CA 1
ATOM 646 C C . TYR A 1 86 ? 6.745 -2.723 4.624 1.00 96.19 86 TYR A C 1
ATOM 648 O O . TYR A 1 86 ? 7.636 -3.081 3.856 1.00 96.19 86 TYR A O 1
ATOM 656 N N . GLN A 1 87 ? 6.159 -1.525 4.509 1.00 94.81 87 GLN A N 1
ATOM 657 C CA . GLN A 1 87 ? 6.597 -0.547 3.505 1.00 94.81 87 GLN A CA 1
ATOM 658 C C . GLN A 1 87 ? 8.057 -0.112 3.715 1.00 94.81 87 GLN A C 1
ATOM 660 O O . GLN A 1 87 ? 8.704 0.287 2.752 1.00 94.81 87 GLN A O 1
ATOM 665 N N . GLY A 1 88 ? 8.565 -0.179 4.952 1.00 94.62 88 GLY A N 1
ATOM 666 C CA . GLY A 1 88 ? 9.925 0.228 5.303 1.00 94.62 88 GLY A CA 1
ATOM 667 C C . GLY A 1 88 ? 10.940 -0.915 5.361 1.00 94.62 88 GLY A C 1
ATOM 668 O O . GLY A 1 88 ? 12.101 -0.663 5.665 1.00 94.62 88 GLY A O 1
ATOM 669 N N . GLN A 1 89 ? 10.540 -2.165 5.122 1.00 95.69 89 GLN A N 1
ATOM 670 C CA . GLN A 1 89 ? 11.445 -3.315 5.200 1.00 95.69 89 GLN A CA 1
ATOM 671 C C . GLN A 1 89 ? 12.097 -3.607 3.849 1.00 95.69 89 GLN A C 1
ATOM 673 O O . GLN A 1 89 ? 11.394 -3.781 2.851 1.00 95.69 89 GLN A O 1
ATOM 678 N N . GLU A 1 90 ? 13.424 -3.762 3.821 1.00 94.56 90 GLU A N 1
ATOM 679 C CA . GLU A 1 90 ? 14.158 -4.040 2.578 1.00 94.56 90 GLU A CA 1
ATOM 680 C C . GLU A 1 90 ? 13.770 -5.402 1.992 1.00 94.56 90 GLU A C 1
ATOM 682 O O . GLU A 1 90 ? 13.545 -5.530 0.789 1.00 94.56 90 GLU A O 1
ATOM 687 N N . ALA A 1 91 ? 13.597 -6.406 2.857 1.00 93.12 91 ALA A N 1
ATOM 688 C CA . ALA A 1 91 ? 13.225 -7.762 2.455 1.00 93.12 91 ALA A CA 1
ATOM 689 C C . ALA A 1 91 ? 11.897 -7.833 1.680 1.00 93.12 91 ALA A C 1
ATOM 691 O O . ALA A 1 91 ? 11.716 -8.729 0.858 1.00 93.12 91 ALA A O 1
ATOM 692 N N . THR A 1 92 ? 10.979 -6.898 1.942 1.00 93.38 92 THR A N 1
ATOM 693 C CA . THR A 1 92 ? 9.630 -6.903 1.365 1.00 93.38 92 THR A CA 1
ATOM 694 C C . THR A 1 92 ? 9.454 -5.847 0.277 1.00 93.38 92 THR A C 1
ATOM 696 O O . THR A 1 92 ? 8.799 -6.114 -0.726 1.00 93.38 92 THR A O 1
ATOM 699 N N . ASN A 1 93 ? 10.023 -4.653 0.460 1.00 94.06 93 ASN A N 1
ATOM 700 C CA . ASN A 1 93 ? 9.748 -3.478 -0.369 1.00 94.06 93 ASN A CA 1
ATOM 701 C C . ASN A 1 93 ? 11.031 -2.710 -0.725 1.00 94.06 93 ASN A C 1
ATOM 703 O O . ASN A 1 93 ? 11.102 -1.488 -0.600 1.00 94.06 93 ASN A O 1
ATOM 707 N N . SER A 1 94 ? 12.066 -3.430 -1.163 1.00 93.06 94 SER A N 1
ATOM 708 C CA . SER A 1 94 ? 13.347 -2.829 -1.577 1.00 93.06 94 SER A CA 1
ATOM 709 C C . SER A 1 94 ? 13.222 -1.795 -2.705 1.00 93.06 94 SER A C 1
ATOM 711 O O . SER A 1 94 ? 14.059 -0.901 -2.809 1.00 93.06 94 SER A O 1
ATOM 713 N N . ASP A 1 95 ? 12.192 -1.894 -3.546 1.00 90.88 95 ASP A N 1
ATOM 714 C CA . ASP A 1 95 ? 11.969 -1.025 -4.703 1.00 90.88 95 ASP A CA 1
ATOM 715 C C . ASP A 1 95 ? 10.916 0.071 -4.471 1.00 90.88 95 ASP A C 1
ATOM 717 O O . ASP A 1 95 ? 10.631 0.843 -5.387 1.00 90.88 95 ASP A O 1
ATOM 721 N N . CYS A 1 96 ? 10.349 0.164 -3.262 1.00 91.62 96 CYS A N 1
ATOM 722 C CA . CYS A 1 96 ? 9.276 1.101 -2.924 1.00 91.62 96 CYS A CA 1
ATOM 723 C C . CYS A 1 96 ? 8.044 1.018 -3.846 1.00 91.62 96 CYS A C 1
ATOM 725 O O . CYS A 1 96 ? 7.296 1.991 -3.987 1.00 91.62 96 CYS A O 1
ATOM 727 N N . THR A 1 97 ? 7.799 -0.139 -4.466 1.00 90.25 97 THR A N 1
ATOM 728 C CA . THR A 1 97 ? 6.634 -0.341 -5.341 1.00 90.25 97 THR A CA 1
ATOM 729 C C . THR A 1 97 ? 5.342 -0.563 -4.571 1.00 90.25 97 THR A C 1
ATOM 731 O O . THR A 1 97 ? 4.255 -0.388 -5.130 1.00 90.25 97 THR A O 1
ATOM 734 N N . LEU A 1 98 ? 5.435 -0.911 -3.286 1.00 91.62 98 LEU A N 1
ATOM 735 C CA . LEU A 1 98 ? 4.273 -1.126 -2.444 1.00 91.62 98 LEU A CA 1
ATOM 736 C C . LEU A 1 98 ? 3.482 0.180 -2.270 1.00 91.62 98 LEU A C 1
ATOM 738 O O . LEU A 1 98 ? 3.870 1.087 -1.535 1.00 91.62 98 LEU A O 1
ATOM 742 N N . GLY A 1 99 ? 2.342 0.260 -2.953 1.00 89.88 99 GLY A N 1
ATOM 743 C CA . GLY A 1 99 ? 1.364 1.326 -2.789 1.00 89.88 99 GLY A CA 1
ATOM 744 C C . GLY A 1 99 ? 0.207 0.890 -1.895 1.00 89.88 99 GLY A C 1
ATOM 745 O O . GLY A 1 99 ? -0.251 -0.248 -1.972 1.00 89.88 99 GLY A O 1
ATOM 746 N N . SER A 1 100 ? -0.317 1.815 -1.093 1.00 89.06 100 SER A N 1
ATOM 747 C CA . SER A 1 100 ? -1.606 1.650 -0.417 1.00 89.06 100 SER A CA 1
ATOM 748 C C . SER A 1 100 ? -2.581 2.739 -0.823 1.00 89.06 100 SER A C 1
ATOM 750 O O . SER A 1 100 ? -2.229 3.912 -0.974 1.00 89.06 100 SER A O 1
ATOM 752 N N . ASP A 1 101 ? -3.841 2.344 -0.938 1.00 86.19 101 ASP A N 1
ATOM 753 C CA . ASP A 1 101 ? -4.951 3.266 -0.809 1.00 86.19 101 ASP A CA 1
ATOM 754 C C . ASP A 1 101 ? -5.303 3.328 0.681 1.00 86.19 101 ASP A C 1
ATOM 756 O O . ASP A 1 101 ? -5.889 2.394 1.221 1.00 86.19 101 ASP A O 1
ATOM 760 N N . LYS A 1 102 ? -4.879 4.383 1.390 1.00 84.44 102 LYS A N 1
ATOM 761 C CA . LYS A 1 102 ? -5.017 4.531 2.859 1.00 84.44 102 LYS A CA 1
ATOM 762 C C . LYS A 1 102 ? -6.474 4.673 3.342 1.00 84.44 102 LYS A C 1
ATOM 764 O O . LYS A 1 102 ? -6.732 5.190 4.429 1.00 84.44 102 LYS A O 1
ATOM 769 N N . ARG A 1 103 ? -7.446 4.257 2.534 1.00 88.56 103 ARG A N 1
ATOM 770 C CA . ARG A 1 103 ? -8.862 4.238 2.875 1.00 88.56 103 ARG A CA 1
ATOM 771 C C . ARG A 1 103 ? -9.141 3.099 3.848 1.00 88.56 103 ARG A C 1
ATOM 773 O O . ARG A 1 103 ? -8.931 1.926 3.556 1.00 88.56 103 ARG A O 1
ATOM 780 N N . LEU A 1 104 ? -9.651 3.463 5.019 1.00 90.75 104 LEU A N 1
ATOM 781 C CA . LEU A 1 104 ? -10.080 2.505 6.029 1.00 90.75 104 LEU A CA 1
ATOM 782 C C . LEU A 1 104 ? -11.405 1.876 5.595 1.00 90.75 104 LEU A C 1
ATOM 784 O O . LEU A 1 104 ? -12.429 2.552 5.533 1.00 90.75 104 LEU A O 1
ATOM 788 N N . ILE A 1 105 ? -11.382 0.577 5.310 1.00 90.25 105 ILE A N 1
ATOM 789 C CA . ILE A 1 105 ? -12.594 -0.203 5.021 1.00 90.25 105 ILE A CA 1
ATOM 790 C C . ILE A 1 105 ? -13.349 -0.511 6.316 1.00 90.25 105 ILE A C 1
ATOM 792 O O . ILE A 1 105 ? -14.576 -0.449 6.367 1.00 90.25 105 ILE A O 1
ATOM 796 N N . LEU A 1 106 ? -12.601 -0.836 7.369 1.00 91.81 106 LEU A N 1
ATOM 797 C CA . LEU A 1 106 ? -13.130 -1.133 8.686 1.00 91.81 106 LEU A CA 1
ATOM 798 C C . LEU A 1 106 ? -12.208 -0.529 9.738 1.00 91.81 106 LEU A C 1
ATOM 800 O O . LEU A 1 106 ? -10.996 -0.728 9.699 1.00 91.81 106 LEU A O 1
ATOM 804 N N . ASN A 1 107 ? -12.797 0.200 10.680 1.00 93.12 107 ASN A N 1
ATOM 805 C CA . ASN A 1 107 ? -12.080 0.712 11.834 1.00 93.12 107 ASN A CA 1
ATOM 806 C C . ASN A 1 107 ? -12.299 -0.240 13.014 1.00 93.12 107 ASN A C 1
ATOM 808 O O . ASN A 1 107 ? -13.365 -0.224 13.631 1.00 93.12 107 ASN A O 1
ATOM 812 N N . LEU A 1 108 ? -11.304 -1.082 13.291 1.00 89.94 108 LEU A N 1
ATOM 813 C CA . LEU A 1 108 ? -11.273 -1.933 14.476 1.00 89.94 108 LEU A CA 1
ATOM 814 C C . LEU A 1 108 ? -10.310 -1.308 15.490 1.00 89.94 108 LEU A C 1
ATOM 816 O O . LEU A 1 108 ? -9.100 -1.343 15.257 1.00 89.94 108 LEU A O 1
ATOM 820 N N . PRO A 1 109 ? -10.805 -0.723 16.595 1.00 87.62 109 PRO A N 1
ATOM 821 C CA . PRO A 1 109 ? -9.921 -0.211 17.628 1.00 87.62 109 PRO A CA 1
ATOM 822 C C . PRO A 1 109 ? -9.130 -1.372 18.240 1.00 87.62 109 PRO A C 1
ATOM 824 O O . PRO A 1 109 ? -9.698 -2.399 18.614 1.00 87.62 109 PRO A O 1
ATOM 827 N N . ALA A 1 110 ? -7.814 -1.206 18.340 1.00 88.25 110 ALA A N 1
ATOM 828 C CA . ALA A 1 110 ? -6.973 -2.107 19.113 1.00 88.25 110 ALA A CA 1
ATOM 829 C C . ALA A 1 110 ? -7.070 -1.749 20.604 1.00 88.25 110 ALA A C 1
ATOM 831 O O . ALA A 1 110 ? -7.209 -0.579 20.960 1.00 88.25 110 ALA A O 1
ATOM 832 N N . GLY A 1 111 ? -6.973 -2.751 21.474 1.00 89.62 111 GLY A N 1
ATOM 833 C CA . GLY A 1 111 ? -7.024 -2.565 22.920 1.00 89.62 111 GLY A CA 1
ATOM 834 C C . GLY A 1 111 ? -6.402 -3.741 23.661 1.00 89.62 111 GLY A C 1
ATOM 835 O O . GLY A 1 111 ? -6.113 -4.786 23.073 1.00 89.62 111 GLY A O 1
ATOM 836 N N . PHE A 1 112 ? -6.183 -3.570 24.962 1.00 91.00 112 PHE A N 1
ATOM 837 C CA . PHE A 1 112 ? -5.694 -4.651 25.809 1.00 91.00 112 PHE A CA 1
ATOM 838 C C . PHE A 1 112 ? -6.847 -5.569 26.205 1.00 91.00 112 PHE A C 1
ATOM 840 O O . PHE A 1 112 ? -7.868 -5.123 26.723 1.00 91.00 112 PHE A O 1
ATOM 847 N N . ALA A 1 113 ? -6.671 -6.872 25.994 1.00 90.19 113 ALA A N 1
ATOM 848 C CA . ALA A 1 113 ? -7.608 -7.860 26.501 1.00 90.19 113 ALA A CA 1
ATOM 849 C C . ALA A 1 113 ? -7.370 -8.058 28.004 1.00 90.19 113 ALA A C 1
ATOM 851 O O . ALA A 1 113 ? -6.335 -8.580 28.420 1.00 90.19 113 ALA A O 1
ATOM 852 N N . THR A 1 114 ? -8.336 -7.654 28.824 1.00 90.25 114 THR A N 1
ATOM 853 C CA . THR A 1 114 ? -8.335 -7.904 30.269 1.00 90.25 114 THR A CA 1
ATOM 854 C C . THR A 1 114 ? -9.395 -8.937 30.620 1.00 90.25 114 THR A C 1
ATOM 856 O O . THR A 1 114 ? -10.512 -8.879 30.107 1.00 90.25 114 THR A O 1
ATOM 859 N N . ALA A 1 115 ? -9.084 -9.854 31.536 1.00 88.25 115 ALA A N 1
ATOM 860 C CA . ALA A 1 115 ? -10.100 -10.733 32.100 1.00 88.25 115 ALA A CA 1
ATOM 861 C C . ALA A 1 115 ? -11.109 -9.901 32.904 1.00 88.25 115 ALA A C 1
ATOM 863 O O . ALA A 1 115 ? -10.728 -9.197 33.841 1.00 88.25 115 ALA A O 1
ATOM 864 N N . VAL A 1 116 ? -12.390 -9.986 32.550 1.00 83.94 116 VAL A N 1
ATOM 865 C CA . VAL A 1 116 ? -13.464 -9.310 33.281 1.00 83.94 116 VAL A CA 1
ATOM 866 C C . VAL A 1 116 ? -14.049 -10.288 34.293 1.00 83.94 116 VAL A C 1
ATOM 868 O O . VAL A 1 116 ? -14.774 -11.208 33.928 1.00 83.94 116 VAL A O 1
ATOM 871 N N . ASP A 1 117 ? -13.735 -10.078 35.567 1.00 84.31 117 ASP A N 1
ATOM 872 C CA . ASP A 1 117 ? -14.379 -10.732 36.698 1.00 84.31 117 ASP A CA 1
ATOM 873 C C . ASP A 1 117 ? -14.959 -9.647 37.606 1.00 84.31 117 ASP A C 1
ATOM 875 O O . ASP A 1 117 ? -14.267 -9.015 38.411 1.00 84.31 117 ASP A O 1
ATOM 879 N N . SER A 1 118 ? -16.251 -9.398 37.417 1.00 74.56 118 SER A N 1
ATOM 880 C CA . SER A 1 118 ? -17.023 -8.468 38.234 1.00 74.56 118 SER A CA 1
ATOM 881 C C . SER A 1 118 ? -17.466 -9.077 39.565 1.00 74.56 118 SER A C 1
ATOM 883 O O . SER A 1 118 ? -17.924 -8.335 40.430 1.00 74.56 118 SER A O 1
ATOM 885 N N . ALA A 1 119 ? -17.355 -10.397 39.742 1.00 75.50 119 ALA A N 1
ATOM 886 C CA . ALA A 1 119 ? -17.946 -11.091 40.877 1.00 75.50 119 ALA A CA 1
ATOM 887 C C . ALA A 1 119 ? -16.960 -11.301 42.032 1.00 75.50 119 ALA A C 1
ATOM 889 O O . ALA A 1 119 ? -17.373 -11.204 43.186 1.00 75.50 119 ALA A O 1
ATOM 890 N N . ILE A 1 120 ? -15.686 -11.598 41.750 1.00 79.56 120 ILE A N 1
ATOM 891 C CA . ILE A 1 120 ? -14.746 -12.028 42.802 1.00 79.56 120 ILE A CA 1
ATOM 892 C C . ILE A 1 120 ? -13.523 -11.115 42.906 1.00 79.56 120 ILE A C 1
ATOM 894 O O . ILE A 1 120 ? -13.110 -10.795 44.019 1.00 79.56 120 ILE A O 1
ATOM 898 N N . GLN A 1 121 ? -12.944 -10.674 41.785 1.00 79.62 121 GLN A N 1
ATOM 899 C CA . GLN A 1 121 ? -11.668 -9.937 41.808 1.00 79.62 121 GLN A CA 1
ATOM 900 C C . GLN A 1 121 ? -11.733 -8.468 41.371 1.00 79.62 121 GLN A C 1
ATOM 902 O O . GLN A 1 121 ? -10.696 -7.806 41.342 1.00 79.62 121 GLN A O 1
ATOM 907 N N . CYS A 1 122 ? -12.917 -7.933 41.054 1.00 77.75 122 CYS A N 1
ATOM 908 C CA . CYS A 1 122 ? -13.089 -6.548 40.590 1.00 77.75 122 CYS A CA 1
ATOM 909 C C . CYS A 1 122 ? -12.130 -6.166 39.441 1.00 77.75 122 CYS A C 1
ATOM 911 O O . CYS A 1 122 ? -11.745 -5.002 39.311 1.00 77.75 122 CYS A O 1
ATOM 913 N N . THR A 1 123 ? -11.727 -7.117 38.589 1.00 80.94 123 THR A N 1
ATOM 914 C CA . THR A 1 123 ? -10.733 -6.863 37.528 1.00 80.94 123 THR A CA 1
ATOM 915 C C . THR A 1 123 ? -11.266 -5.952 36.426 1.00 80.94 123 THR A C 1
ATOM 917 O O . THR A 1 123 ? -10.480 -5.411 35.652 1.00 80.94 123 T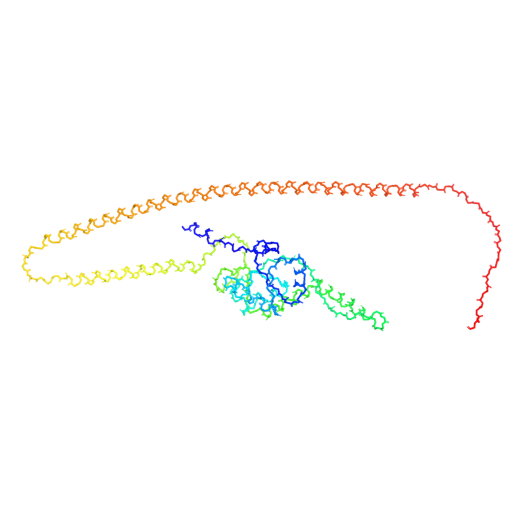HR A O 1
ATOM 920 N N . SER A 1 124 ? -12.575 -5.678 36.410 1.00 83.81 124 SER A N 1
ATOM 921 C CA . SER A 1 124 ? -13.160 -4.599 35.609 1.00 83.81 124 SER A CA 1
ATOM 922 C C . SER A 1 124 ? -12.562 -3.230 35.940 1.00 83.81 124 SER A C 1
ATOM 924 O O . SER A 1 124 ? -12.513 -2.369 35.074 1.00 83.81 124 SER A O 1
ATOM 926 N N . LEU A 1 125 ? -12.081 -3.000 37.169 1.00 88.25 125 LEU A N 1
ATOM 927 C CA . LEU A 1 125 ? -11.428 -1.735 37.515 1.00 88.25 125 LEU A CA 1
ATOM 928 C C . LEU A 1 125 ? -10.128 -1.533 36.720 1.00 88.25 125 LEU A C 1
ATOM 930 O O . LEU A 1 125 ? -9.818 -0.409 36.336 1.00 88.25 125 LEU A O 1
ATOM 934 N N . ILE A 1 126 ? -9.394 -2.614 36.433 1.00 90.19 126 ILE A N 1
ATOM 935 C CA . ILE A 1 126 ? -8.127 -2.548 35.695 1.00 90.19 126 ILE A CA 1
ATOM 936 C C . ILE A 1 126 ? -8.370 -2.088 34.257 1.00 90.19 126 ILE A C 1
ATOM 938 O O . ILE A 1 126 ? -7.624 -1.243 33.769 1.00 90.19 126 ILE A O 1
ATOM 942 N N . SER A 1 127 ? -9.420 -2.586 33.594 1.00 90.38 127 SER A N 1
ATOM 943 C CA . SER A 1 127 ? -9.731 -2.171 32.221 1.00 90.38 127 SER A CA 1
ATOM 944 C C . SER A 1 127 ? -10.061 -0.681 32.143 1.00 90.38 127 SER A C 1
ATOM 946 O O . SER A 1 127 ? -9.510 0.012 31.299 1.00 90.38 127 SER A O 1
ATOM 948 N N . TYR A 1 128 ? -10.862 -0.156 33.079 1.00 91.00 128 TYR A N 1
ATOM 949 C CA . TYR A 1 128 ? -11.187 1.275 33.111 1.00 91.00 128 TYR A CA 1
ATOM 950 C C . TYR A 1 128 ? -9.960 2.156 33.348 1.00 91.00 128 TYR A C 1
ATOM 952 O O . TYR A 1 128 ? -9.810 3.186 32.696 1.00 91.00 128 TYR A O 1
ATOM 960 N N . VAL A 1 129 ? -9.078 1.764 34.272 1.00 93.50 129 VAL A N 1
ATOM 961 C CA . VAL A 1 129 ? -7.847 2.523 34.542 1.00 93.50 129 VAL A CA 1
ATOM 962 C C . VAL A 1 129 ? -6.926 2.512 33.319 1.00 93.50 129 VAL A C 1
ATOM 964 O O . VAL A 1 129 ? -6.376 3.553 32.962 1.00 93.50 129 VAL A O 1
ATOM 967 N N . LEU A 1 130 ? -6.787 1.366 32.644 1.00 94.12 130 LEU A N 1
ATOM 968 C CA . LEU A 1 130 ? -6.012 1.268 31.405 1.00 94.12 130 LEU A CA 1
ATOM 969 C C . LEU A 1 130 ? -6.607 2.133 30.286 1.00 94.12 130 LEU A C 1
ATOM 971 O O . LEU A 1 130 ? -5.854 2.834 29.615 1.00 94.12 130 LEU A O 1
ATOM 975 N N . ASP A 1 131 ? -7.929 2.129 30.115 1.00 92.88 131 ASP A N 1
ATOM 976 C CA . ASP A 1 131 ? -8.610 2.931 29.093 1.00 92.88 131 ASP A CA 1
ATOM 977 C C . ASP A 1 131 ? -8.415 4.435 29.320 1.00 92.88 131 ASP A C 1
ATOM 979 O O . ASP A 1 131 ? -8.119 5.165 28.373 1.00 92.88 131 ASP A O 1
ATOM 983 N N . VAL A 1 132 ? -8.525 4.902 30.570 1.00 96.00 132 VAL A N 1
ATOM 984 C CA . VAL A 1 132 ? -8.288 6.313 30.920 1.00 96.00 132 VAL A CA 1
ATOM 985 C C . VAL A 1 132 ? -6.854 6.718 30.579 1.00 96.00 132 VAL A C 1
ATOM 987 O O . VAL A 1 132 ? -6.652 7.708 29.879 1.00 96.00 132 VAL A O 1
ATOM 990 N N . HIS A 1 133 ? -5.859 5.926 30.984 1.00 96.94 133 HIS A N 1
ATOM 991 C CA . HIS A 1 133 ? -4.462 6.240 30.676 1.00 96.94 133 HIS A CA 1
ATOM 992 C C . HIS A 1 133 ? -4.142 6.153 29.180 1.00 96.94 133 HIS A C 1
ATOM 994 O O . HIS A 1 133 ? -3.336 6.934 28.677 1.00 96.94 133 HIS A O 1
ATOM 1000 N N . LEU A 1 134 ? -4.775 5.241 28.436 1.00 95.94 134 LEU A N 1
ATOM 1001 C CA . LEU A 1 134 ? -4.634 5.194 26.980 1.00 95.94 134 LEU A CA 1
ATOM 1002 C C . LEU A 1 134 ? -5.201 6.445 26.309 1.00 95.94 134 LEU A C 1
ATOM 1004 O O . LEU A 1 134 ? -4.586 6.960 25.376 1.00 95.94 134 LEU A O 1
ATOM 1008 N N . GLN A 1 135 ? -6.335 6.955 26.792 1.00 95.94 135 GLN A N 1
ATOM 1009 C CA . GLN A 1 135 ? -6.906 8.206 26.297 1.00 95.94 135 GLN A CA 1
ATOM 1010 C C . GLN A 1 135 ? -6.013 9.408 26.616 1.00 95.94 135 GLN A C 1
ATOM 1012 O O . GLN A 1 135 ? -5.812 10.245 25.737 1.00 95.94 135 GLN A O 1
ATOM 1017 N N . GLU A 1 136 ? -5.443 9.483 27.822 1.00 97.75 136 GLU A N 1
ATOM 1018 C CA . GLU A 1 136 ? -4.464 10.518 28.190 1.00 97.75 136 GLU A CA 1
ATOM 1019 C C . GLU A 1 136 ? -3.244 10.474 27.255 1.00 97.75 136 GLU A C 1
ATOM 1021 O O . GLU A 1 136 ? -2.930 11.471 26.605 1.00 97.75 136 GLU A O 1
ATOM 1026 N N . MET A 1 137 ? -2.635 9.297 27.065 1.00 97.69 137 MET A N 1
ATOM 1027 C CA . MET A 1 137 ? -1.506 9.115 26.139 1.00 97.69 137 MET A CA 1
ATOM 1028 C C . MET A 1 137 ? -1.858 9.457 24.683 1.00 97.69 137 MET A C 1
ATOM 1030 O O . MET A 1 137 ? -1.002 9.917 23.924 1.00 97.69 137 MET A O 1
ATOM 1034 N N . GLN A 1 138 ? -3.101 9.220 24.258 1.00 96.12 138 GLN A N 1
ATOM 1035 C CA . GLN A 1 138 ? -3.562 9.603 22.926 1.00 96.12 138 GLN A CA 1
ATOM 1036 C C . GLN A 1 138 ? -3.707 11.125 22.795 1.00 96.12 138 GLN A C 1
ATOM 1038 O O . GLN A 1 138 ? -3.282 11.680 21.782 1.00 96.12 138 GLN A O 1
ATOM 1043 N N . GLN A 1 139 ? -4.278 11.799 23.799 1.00 97.56 139 GLN A N 1
ATOM 1044 C CA . GLN A 1 139 ? -4.443 13.259 23.815 1.00 97.56 139 GLN A CA 1
ATOM 1045 C C . GLN A 1 139 ? -3.100 13.990 23.850 1.00 97.56 139 GLN A C 1
ATOM 1047 O O . GLN A 1 139 ? -2.942 15.015 23.190 1.00 97.56 139 GLN A O 1
ATOM 1052 N N . GLU A 1 140 ? -2.120 13.438 24.563 1.00 98.06 140 GLU A N 1
ATOM 1053 C CA . GLU A 1 140 ? -0.745 13.944 24.593 1.00 98.06 140 GLU A CA 1
ATOM 1054 C C . GLU A 1 140 ? 0.034 13.649 23.299 1.00 98.06 140 GLU A C 1
ATOM 1056 O O . GLU A 1 140 ? 1.120 14.185 23.093 1.00 98.06 140 GLU A O 1
ATOM 1061 N N . GLY A 1 141 ? -0.496 12.799 22.412 1.00 97.19 141 GLY A N 1
ATOM 1062 C CA . GLY A 1 141 ? 0.174 12.386 21.178 1.00 97.19 141 GLY A CA 1
ATOM 1063 C C . GLY A 1 141 ? 1.284 11.348 21.380 1.00 97.19 141 GLY A C 1
ATOM 1064 O O . GLY A 1 141 ? 1.921 10.942 20.404 1.00 97.19 141 GLY A O 1
ATOM 1065 N N . PHE A 1 142 ? 1.480 10.858 22.608 1.00 97.62 142 PHE A N 1
ATOM 1066 C CA . PHE A 1 142 ? 2.516 9.884 22.953 1.00 97.62 142 PHE A CA 1
ATOM 1067 C C . PHE A 1 142 ? 2.431 8.617 22.094 1.00 97.62 142 PHE A C 1
ATOM 1069 O O . PHE A 1 142 ? 3.452 8.139 21.603 1.00 97.62 142 PHE A O 1
ATOM 1076 N N . ILE A 1 143 ? 1.223 8.083 21.866 1.00 95.56 143 ILE A N 1
ATOM 1077 C CA . ILE A 1 143 ? 1.032 6.859 21.066 1.00 95.56 143 ILE A CA 1
ATOM 1078 C C . ILE A 1 143 ? 1.533 7.061 19.631 1.00 95.56 143 ILE A C 1
ATOM 1080 O O . ILE A 1 143 ? 2.231 6.201 19.094 1.00 95.56 143 ILE A O 1
ATOM 1084 N N . GLN A 1 144 ? 1.219 8.209 19.023 1.00 95.31 144 GLN A N 1
ATOM 1085 C CA . GLN A 1 144 ? 1.617 8.516 17.651 1.00 95.31 144 GLN A CA 1
ATOM 1086 C C . GLN A 1 144 ? 3.134 8.694 17.539 1.00 95.31 144 GLN A C 1
ATOM 1088 O O . GLN A 1 144 ? 3.754 8.159 16.621 1.00 95.31 144 GLN A O 1
ATOM 1093 N N . GLU A 1 145 ? 3.743 9.398 18.493 1.00 97.50 145 GLU A N 1
ATOM 1094 C CA . GLU A 1 145 ? 5.192 9.589 18.550 1.00 97.50 145 GLU A CA 1
ATOM 1095 C C . GLU A 1 145 ? 5.929 8.261 18.784 1.00 97.50 145 GLU A C 1
ATOM 1097 O O . GLU A 1 145 ? 6.919 7.957 18.114 1.00 97.50 145 GLU A O 1
ATOM 1102 N N . ALA A 1 146 ? 5.437 7.436 19.711 1.00 96.88 146 ALA A N 1
ATOM 1103 C CA . ALA A 1 146 ? 5.994 6.120 19.992 1.00 96.88 146 ALA A CA 1
ATOM 1104 C C . ALA A 1 146 ? 5.886 5.189 18.776 1.00 96.88 146 ALA A C 1
ATOM 1106 O O . ALA A 1 146 ? 6.856 4.496 18.460 1.00 96.88 146 ALA A O 1
ATOM 1107 N N . TRP A 1 147 ? 4.752 5.215 18.066 1.00 96.06 147 TRP A N 1
ATOM 1108 C CA . TRP A 1 147 ? 4.557 4.474 16.821 1.00 96.06 147 TRP A CA 1
ATOM 1109 C C . TRP A 1 147 ? 5.540 4.920 15.739 1.00 96.06 147 TRP A C 1
ATOM 1111 O O . TRP A 1 147 ? 6.271 4.096 15.195 1.00 96.06 147 TRP A O 1
ATOM 1121 N N . GLN A 1 148 ? 5.635 6.225 15.479 1.00 95.88 148 GLN A N 1
ATOM 1122 C CA . GLN A 1 148 ? 6.566 6.773 14.490 1.00 95.88 148 GLN A CA 1
ATOM 1123 C C . GLN A 1 148 ? 8.020 6.429 14.822 1.00 95.88 148 GLN A C 1
ATOM 1125 O O . GLN A 1 148 ? 8.770 6.014 13.941 1.00 95.88 148 GLN A O 1
ATOM 1130 N N . ARG A 1 149 ? 8.415 6.528 16.097 1.00 97.06 149 ARG A N 1
ATOM 1131 C CA . ARG A 1 149 ? 9.749 6.124 16.561 1.00 97.06 149 ARG A CA 1
ATOM 1132 C C . ARG A 1 149 ? 9.994 4.631 16.348 1.00 97.06 149 ARG A C 1
ATOM 1134 O O . ARG A 1 149 ? 11.106 4.247 15.994 1.00 97.06 149 ARG A O 1
ATOM 1141 N N . HIS A 1 150 ? 8.989 3.791 16.589 1.00 96.56 150 HIS A N 1
ATOM 1142 C CA . HIS A 1 150 ? 9.094 2.353 16.371 1.00 96.56 150 HIS A CA 1
ATOM 1143 C C . HIS A 1 150 ? 9.271 2.026 14.887 1.00 96.56 150 HIS A C 1
ATOM 1145 O O . HIS A 1 150 ? 10.240 1.354 14.542 1.00 96.56 150 HIS A O 1
ATOM 1151 N N . VAL A 1 151 ? 8.404 2.562 14.024 1.00 95.38 151 VAL A N 1
ATOM 1152 C CA . VAL A 1 151 ? 8.478 2.377 12.567 1.00 95.38 151 VAL A CA 1
ATOM 1153 C C . VAL A 1 151 ? 9.817 2.875 12.026 1.00 95.38 151 VAL A C 1
ATOM 1155 O O . VAL A 1 151 ? 10.497 2.129 11.335 1.00 95.38 151 VAL A O 1
ATOM 1158 N N . ALA A 1 152 ? 10.266 4.070 12.421 1.00 94.31 152 ALA A N 1
ATOM 1159 C CA . ALA A 1 152 ? 11.557 4.615 11.995 1.00 94.31 152 ALA A CA 1
ATOM 1160 C C . ALA A 1 152 ? 12.762 3.770 12.450 1.00 94.31 152 ALA A C 1
ATOM 1162 O O . ALA A 1 152 ? 13.807 3.775 11.807 1.00 94.31 152 ALA A O 1
ATOM 1163 N N . LYS A 1 153 ? 12.642 3.057 13.577 1.00 97.00 153 LYS A N 1
ATOM 1164 C CA . LYS A 1 153 ? 13.708 2.189 14.097 1.00 97.00 153 LYS A CA 1
ATOM 1165 C C . LYS A 1 153 ? 13.826 0.877 13.321 1.00 97.00 153 LYS A C 1
ATOM 1167 O O . LYS A 1 153 ? 14.920 0.326 13.252 1.00 97.00 153 LYS A O 1
ATOM 1172 N N . ILE A 1 154 ? 12.710 0.349 12.825 1.00 96.31 154 ILE A N 1
ATOM 1173 C CA . ILE A 1 154 ? 12.666 -0.936 12.109 1.00 96.31 154 ILE A CA 1
ATOM 1174 C C . ILE A 1 154 ? 12.684 -0.767 10.588 1.00 96.31 154 ILE A C 1
ATOM 1176 O O . ILE A 1 154 ? 12.923 -1.742 9.885 1.00 96.31 154 ILE A O 1
ATOM 1180 N N . SER A 1 155 ? 12.408 0.435 10.077 1.00 93.31 155 SER A N 1
ATOM 1181 C CA . SER A 1 155 ? 12.494 0.732 8.653 1.00 93.31 155 SER A CA 1
ATOM 1182 C C . SER A 1 155 ? 13.955 0.758 8.215 1.00 93.31 155 SER A C 1
ATOM 1184 O O . SER A 1 155 ? 14.737 1.588 8.678 1.00 93.31 155 SER A O 1
ATOM 1186 N N . GLU A 1 156 ? 14.304 -0.135 7.301 1.00 95.56 156 GLU A N 1
ATOM 1187 C CA . GLU A 1 156 ? 15.601 -0.194 6.625 1.00 95.56 156 GLU A CA 1
ATOM 1188 C C . GLU A 1 156 ? 15.595 0.678 5.361 1.00 95.56 156 GLU A C 1
ATOM 1190 O O . GLU A 1 156 ? 16.626 1.221 4.965 1.00 95.56 156 GLU A O 1
ATOM 1195 N N . VAL A 1 157 ? 14.414 0.857 4.760 1.00 93.38 157 VAL A N 1
ATOM 1196 C CA . VAL A 1 157 ? 14.191 1.612 3.526 1.00 93.38 157 VAL A CA 1
ATOM 1197 C C . VAL A 1 157 ? 13.230 2.766 3.792 1.00 93.38 157 VAL A C 1
ATOM 1199 O O . VAL A 1 157 ? 12.126 2.583 4.305 1.00 93.38 157 VAL A O 1
ATOM 1202 N N . THR A 1 158 ? 13.630 3.975 3.403 1.00 89.44 158 THR A N 1
ATOM 1203 C CA . THR A 1 158 ? 12.771 5.162 3.469 1.00 89.44 158 THR A CA 1
ATOM 1204 C C . THR A 1 158 ? 12.093 5.371 2.120 1.00 89.44 158 THR A C 1
ATOM 1206 O O . THR A 1 158 ? 12.656 6.001 1.226 1.00 89.44 158 THR A O 1
ATOM 1209 N N . CYS A 1 159 ? 10.870 4.865 1.974 1.00 88.12 159 CYS A N 1
ATOM 1210 C CA . CYS A 1 159 ? 10.033 5.154 0.812 1.00 88.12 159 CYS A CA 1
ATOM 1211 C C . CYS A 1 159 ? 9.345 6.512 1.009 1.00 88.12 159 CYS A C 1
ATOM 1213 O O . CYS A 1 159 ? 8.305 6.618 1.659 1.00 88.12 159 CYS A O 1
ATOM 1215 N N . GLY A 1 160 ? 9.968 7.581 0.510 1.00 78.12 160 GLY A N 1
ATOM 1216 C CA . GLY A 1 160 ? 9.396 8.923 0.568 1.00 78.12 160 GLY A CA 1
ATOM 1217 C C . GLY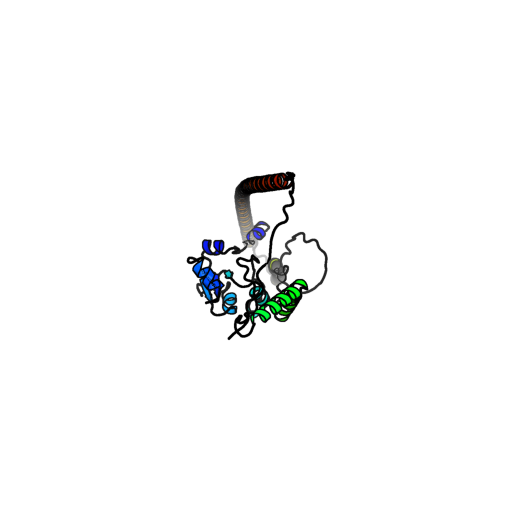 A 1 160 ? 8.250 9.098 -0.438 1.00 78.12 160 GLY A C 1
ATOM 1218 O O . GLY A 1 160 ? 8.267 8.470 -1.499 1.00 78.12 160 GLY A O 1
ATOM 1219 N N . PRO A 1 161 ? 7.283 10.000 -0.177 1.00 66.44 161 PRO A N 1
ATOM 1220 C CA . PRO A 1 161 ? 6.251 10.367 -1.153 1.00 66.44 161 PRO A CA 1
ATOM 1221 C C . PRO A 1 161 ? 6.816 10.985 -2.448 1.00 66.44 161 PRO A C 1
ATOM 1223 O O . PRO A 1 161 ? 6.069 11.167 -3.404 1.00 66.44 161 PRO A O 1
ATOM 1226 N N . GLU A 1 162 ? 8.123 11.266 -2.504 1.00 50.47 162 GLU A N 1
ATOM 1227 C CA . GLU A 1 162 ? 8.785 11.939 -3.626 1.00 50.47 162 GLU A CA 1
ATOM 1228 C C . GLU A 1 162 ? 9.849 11.097 -4.350 1.00 50.47 162 GLU A C 1
ATOM 1230 O O . GLU A 1 162 ? 10.511 11.602 -5.250 1.00 50.47 162 GLU A O 1
ATOM 1235 N N . THR A 1 163 ? 10.029 9.811 -4.022 1.00 45.62 163 THR A N 1
ATOM 1236 C CA . THR A 1 163 ? 11.176 9.037 -4.551 1.00 45.62 163 THR A CA 1
ATOM 1237 C C . THR A 1 163 ? 10.835 7.902 -5.516 1.00 45.62 163 THR A C 1
ATOM 1239 O O . THR A 1 163 ? 11.716 7.114 -5.845 1.00 45.62 163 THR A O 1
ATOM 1242 N N . ASN A 1 164 ? 9.622 7.859 -6.080 1.00 48.28 164 ASN A N 1
ATOM 1243 C CA . ASN A 1 164 ? 9.333 6.993 -7.241 1.00 48.28 164 ASN A CA 1
ATOM 1244 C C . ASN A 1 164 ? 9.870 7.542 -8.579 1.00 48.28 164 ASN A C 1
ATOM 1246 O O . ASN A 1 164 ? 9.533 7.041 -9.649 1.00 48.28 164 ASN A O 1
ATOM 1250 N N . THR A 1 165 ? 10.761 8.529 -8.533 1.00 46.84 165 THR A N 1
ATOM 1251 C CA . THR A 1 165 ? 11.746 8.775 -9.588 1.00 46.84 165 THR A CA 1
ATOM 1252 C C . THR A 1 165 ? 13.102 8.354 -9.044 1.00 46.84 165 THR A C 1
ATOM 1254 O O . THR A 1 165 ? 13.683 9.041 -8.206 1.00 46.84 165 THR A O 1
ATOM 1257 N N . GLY A 1 166 ? 13.561 7.173 -9.458 1.00 48.06 166 GLY A N 1
ATOM 1258 C CA . GLY A 1 166 ? 14.783 6.567 -8.952 1.00 48.06 166 GLY A CA 1
ATOM 1259 C C . GLY A 1 166 ? 16.001 7.480 -9.099 1.00 48.06 166 GLY A C 1
ATOM 1260 O O . GLY A 1 166 ? 16.242 8.051 -10.158 1.00 48.06 166 GLY A O 1
ATOM 1261 N N . GLY A 1 167 ? 16.804 7.554 -8.039 1.00 48.12 167 GLY A N 1
ATOM 1262 C CA . GLY A 1 167 ? 18.176 8.041 -8.129 1.00 48.12 167 GLY A CA 1
ATOM 1263 C C . GLY A 1 167 ? 18.587 9.043 -7.059 1.00 48.12 167 GLY A C 1
ATOM 1264 O O . GLY A 1 167 ? 18.550 10.242 -7.283 1.00 48.12 167 GLY A O 1
ATOM 1265 N N . SER A 1 168 ? 19.149 8.496 -5.980 1.00 41.97 168 SER A N 1
ATOM 1266 C CA . SER A 1 168 ? 20.296 9.041 -5.246 1.00 41.97 168 SER A CA 1
ATOM 1267 C C . SER A 1 168 ? 20.126 10.374 -4.503 1.00 41.97 168 SER A C 1
ATOM 1269 O O . SER A 1 168 ? 20.265 11.459 -5.052 1.00 41.97 168 SER A O 1
ATOM 1271 N N . SER A 1 169 ? 19.980 10.234 -3.186 1.00 50.56 169 SER A N 1
ATOM 1272 C CA . SER A 1 169 ? 20.720 10.945 -2.136 1.00 50.56 169 SER A CA 1
ATOM 1273 C C . SER A 1 169 ? 21.409 12.265 -2.513 1.00 50.56 169 SER A C 1
ATOM 1275 O O . SER A 1 169 ? 22.475 12.258 -3.130 1.00 50.56 169 SER A O 1
ATOM 1277 N N . GLY A 1 170 ? 20.907 13.370 -1.956 1.00 46.44 170 GLY A N 1
ATOM 1278 C CA . GLY A 1 170 ? 21.745 14.513 -1.595 1.00 46.44 170 GLY A CA 1
ATOM 1279 C C . GLY A 1 170 ? 21.114 15.881 -1.822 1.00 46.44 170 GLY A C 1
ATOM 1280 O O . GLY A 1 170 ? 21.114 16.379 -2.939 1.00 46.44 170 GLY A O 1
ATOM 1281 N N . GLY A 1 171 ? 20.715 16.535 -0.729 1.00 41.69 171 GLY A N 1
ATOM 1282 C CA . GLY A 1 171 ? 20.600 17.994 -0.679 1.00 41.69 171 GLY A CA 1
ATOM 1283 C C . GLY A 1 171 ? 19.275 18.485 -0.123 1.00 41.69 171 GLY A C 1
ATOM 1284 O O . GLY A 1 171 ? 18.297 18.583 -0.851 1.00 41.69 171 GLY A O 1
ATOM 1285 N N . GLY A 1 172 ? 19.269 18.813 1.170 1.00 51.25 172 GLY A N 1
ATOM 1286 C CA . GLY A 1 172 ? 18.176 19.539 1.801 1.00 51.25 172 GLY A CA 1
ATOM 1287 C C . GLY A 1 172 ? 18.002 20.929 1.192 1.00 51.25 172 GLY A C 1
ATOM 1288 O O . GLY A 1 172 ? 18.977 21.629 0.919 1.00 51.25 172 GLY A O 1
ATOM 1289 N N . GLY A 1 173 ? 16.746 21.306 1.008 1.00 42.25 173 GLY A N 1
ATOM 1290 C CA . GLY A 1 173 ? 16.329 22.625 0.571 1.00 42.25 173 GLY A CA 1
ATOM 1291 C C . GLY A 1 173 ? 14.816 22.697 0.647 1.00 42.25 173 GLY A C 1
ATOM 1292 O O . GLY A 1 173 ? 14.127 22.228 -0.252 1.00 42.25 173 GLY A O 1
ATOM 1293 N N . G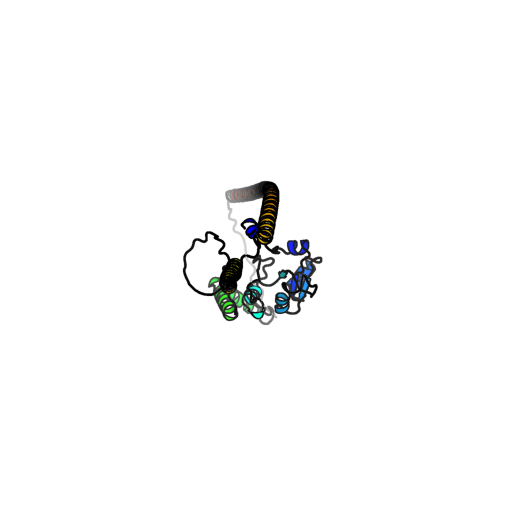LU A 1 174 ? 14.323 23.220 1.764 1.00 55.47 174 GLU A N 1
ATOM 1294 C CA . GLU A 1 174 ? 12.960 23.717 1.893 1.00 55.47 174 GLU A CA 1
ATOM 1295 C C . GLU A 1 174 ? 12.760 24.801 0.831 1.00 55.47 174 GLU A C 1
ATOM 1297 O O . GLU A 1 174 ? 13.521 25.760 0.818 1.00 55.47 174 GLU A O 1
ATOM 1302 N N . ASP A 1 175 ? 11.792 24.629 -0.069 1.00 47.28 175 ASP A N 1
ATOM 1303 C CA . ASP A 1 175 ? 10.929 25.721 -0.519 1.00 47.28 175 ASP A CA 1
ATOM 1304 C C . ASP A 1 175 ? 9.743 25.176 -1.325 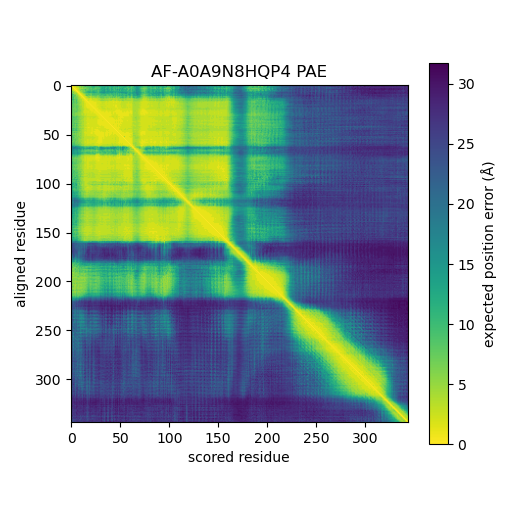1.00 47.28 175 ASP A C 1
ATOM 1306 O O . ASP A 1 175 ? 9.864 24.429 -2.297 1.00 47.28 175 ASP A O 1
ATOM 1310 N N . ALA A 1 176 ? 8.560 25.565 -0.864 1.00 55.09 176 ALA A N 1
ATOM 1311 C CA . ALA A 1 176 ? 7.268 25.184 -1.391 1.00 55.09 176 ALA A CA 1
ATOM 1312 C C . ALA A 1 176 ? 6.940 25.963 -2.676 1.00 55.09 176 ALA A C 1
ATOM 1314 O O . ALA A 1 176 ? 6.669 27.161 -2.624 1.00 55.09 176 ALA A O 1
ATOM 1315 N N . ASN A 1 177 ? 6.924 25.267 -3.815 1.00 51.06 177 ASN A N 1
ATOM 1316 C CA . ASN A 1 177 ? 5.996 25.487 -4.935 1.00 51.06 177 ASN A CA 1
ATOM 1317 C C . ASN A 1 177 ? 6.235 24.410 -6.007 1.00 51.06 177 ASN A C 1
ATOM 1319 O O . ASN A 1 177 ? 7.047 24.583 -6.915 1.00 51.06 177 ASN A O 1
ATOM 1323 N N . SER A 1 178 ? 5.542 23.274 -5.891 1.00 45.06 178 SER A N 1
ATOM 1324 C CA . SER A 1 178 ? 5.604 22.191 -6.875 1.00 45.06 178 SER A CA 1
ATOM 1325 C C . SER A 1 178 ? 4.627 22.439 -8.027 1.00 45.06 178 SER A C 1
ATOM 1327 O O . SER A 1 178 ? 3.552 21.848 -8.122 1.00 45.06 178 SER A O 1
ATOM 1329 N N . ASP A 1 179 ? 5.035 23.291 -8.965 1.00 45.12 179 ASP A N 1
ATOM 1330 C CA . ASP A 1 179 ? 4.568 23.134 -10.340 1.00 45.12 179 ASP A CA 1
ATOM 1331 C C . ASP A 1 179 ? 5.139 21.806 -10.857 1.00 45.12 179 ASP A C 1
ATOM 1333 O O . ASP A 1 179 ? 6.357 21.631 -10.937 1.00 45.12 179 ASP A O 1
ATOM 1337 N N . GLY A 1 180 ? 4.248 20.849 -11.140 1.00 52.47 180 GLY A N 1
ATOM 1338 C CA . GLY A 1 180 ? 4.531 19.461 -11.525 1.00 52.47 180 GLY A CA 1
ATOM 1339 C C . GLY A 1 180 ? 5.271 19.313 -12.855 1.00 52.47 180 GLY A C 1
ATOM 1340 O O . GLY A 1 180 ? 4.758 18.734 -13.814 1.00 52.47 180 GLY A O 1
ATOM 1341 N N . SER A 1 181 ? 6.490 19.836 -12.929 1.00 55.06 181 SER A N 1
ATOM 1342 C CA . SER A 1 181 ? 7.419 19.543 -14.005 1.00 55.06 181 SER A CA 1
ATOM 1343 C C . SER A 1 181 ? 7.921 18.114 -13.809 1.00 55.06 181 SER A C 1
ATOM 1345 O O . SER A 1 181 ? 8.648 17.801 -12.871 1.00 55.06 181 SER A O 1
ATOM 1347 N N . PHE A 1 182 ? 7.463 17.211 -14.673 1.00 60.22 182 PHE A N 1
ATOM 1348 C CA . PHE A 1 182 ? 7.964 15.844 -14.727 1.00 60.22 182 PHE A CA 1
ATOM 1349 C C . PHE A 1 182 ? 9.472 15.889 -15.003 1.00 60.22 182 PHE A C 1
ATOM 1351 O O . PHE A 1 182 ? 9.901 16.123 -16.135 1.00 60.22 182 PHE A O 1
ATOM 1358 N N . SER A 1 183 ? 10.274 15.693 -13.959 1.00 59.16 183 SER A N 1
ATOM 1359 C CA . SER A 1 183 ? 11.704 15.444 -14.084 1.00 59.16 183 SER A CA 1
ATOM 1360 C C . SER A 1 183 ? 11.882 14.136 -14.854 1.00 59.16 183 SER A C 1
ATOM 1362 O O . SER A 1 183 ? 11.438 13.074 -14.416 1.00 59.16 183 SER A O 1
ATOM 1364 N N . LEU A 1 184 ? 12.450 14.218 -16.057 1.00 68.00 184 LEU A N 1
ATOM 1365 C CA . LEU A 1 184 ? 12.755 13.044 -16.868 1.00 68.00 184 LEU A C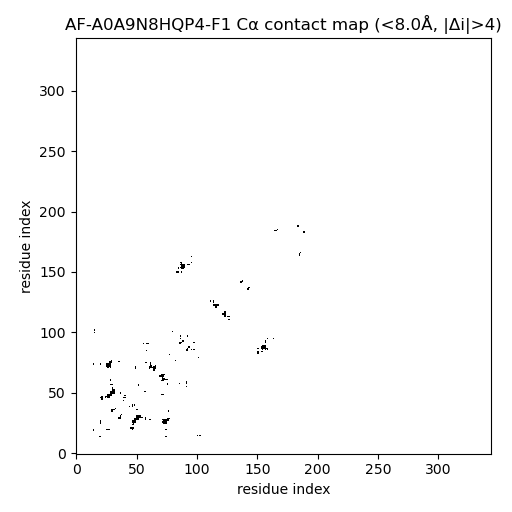A 1
ATOM 1366 C C . LEU A 1 184 ? 13.874 12.261 -16.175 1.00 68.00 184 LEU A C 1
ATOM 1368 O O . LEU A 1 184 ? 14.991 12.764 -16.062 1.00 68.00 184 LEU A O 1
ATOM 1372 N N . ASP A 1 185 ? 13.567 11.036 -15.744 1.00 72.38 185 ASP A N 1
ATOM 1373 C CA . ASP A 1 185 ? 14.523 10.128 -15.110 1.00 72.38 185 ASP A CA 1
ATOM 1374 C C . ASP A 1 185 ? 15.819 10.033 -15.942 1.00 72.38 185 ASP A C 1
ATOM 1376 O O . ASP A 1 185 ? 15.808 9.923 -17.176 1.00 72.38 185 ASP A O 1
ATOM 1380 N N . MET A 1 186 ? 16.959 10.061 -15.255 1.00 75.19 186 MET A N 1
ATOM 1381 C CA . MET A 1 186 ? 18.292 9.943 -15.839 1.00 75.19 186 MET A CA 1
ATOM 1382 C C . MET A 1 186 ? 18.418 8.653 -16.669 1.00 75.19 186 MET A C 1
ATOM 1384 O O . MET A 1 186 ? 19.107 8.625 -17.694 1.00 75.19 186 MET A O 1
ATOM 1388 N N . LYS A 1 187 ? 17.672 7.603 -16.294 1.00 74.62 187 LYS A N 1
ATOM 1389 C CA . LYS A 1 187 ? 17.561 6.354 -17.059 1.00 74.62 187 LYS A CA 1
ATOM 1390 C C . LYS A 1 187 ? 16.871 6.544 -18.415 1.00 74.62 187 LYS A C 1
ATOM 1392 O O . LYS A 1 187 ? 17.313 5.962 -19.406 1.00 74.62 187 LYS A O 1
ATOM 1397 N N . ALA A 1 188 ? 15.845 7.394 -18.486 1.00 75.69 188 ALA A N 1
ATOM 1398 C CA . ALA A 1 188 ? 15.155 7.732 -19.731 1.00 75.69 188 ALA A CA 1
ATOM 1399 C C . ALA A 1 188 ? 16.028 8.606 -20.649 1.00 75.69 188 ALA A C 1
ATOM 1401 O O . ALA A 1 188 ? 16.023 8.422 -21.868 1.00 75.69 188 ALA A O 1
ATOM 1402 N N . MET A 1 189 ? 16.846 9.499 -20.080 1.00 84.00 189 MET A N 1
ATOM 1403 C CA . MET A 1 189 ? 17.830 10.265 -20.857 1.00 84.00 189 MET A CA 1
ATOM 1404 C C . MET A 1 189 ? 19.011 9.408 -21.344 1.00 84.00 189 MET A C 1
ATOM 1406 O O . MET A 1 189 ? 19.579 9.681 -22.406 1.00 84.00 189 MET A O 1
ATOM 1410 N N . GLY A 1 190 ? 19.353 8.334 -20.623 1.00 88.81 190 GLY A N 1
ATOM 1411 C CA . GLY A 1 190 ? 20.462 7.431 -20.949 1.00 88.81 190 GLY A CA 1
ATOM 1412 C C . GLY A 1 190 ? 20.401 6.834 -22.359 1.00 88.81 190 GLY A C 1
ATOM 1413 O O . GLY A 1 190 ? 21.436 6.694 -23.011 1.00 88.81 190 GLY A O 1
ATOM 1414 N N . GLY A 1 191 ? 19.201 6.558 -22.882 1.00 87.94 191 GLY A N 1
ATOM 1415 C CA . GLY A 1 191 ? 19.032 6.033 -24.243 1.00 87.94 191 GLY A CA 1
ATOM 1416 C C . GLY A 1 191 ? 19.523 6.994 -25.333 1.00 87.94 191 GLY A C 1
ATOM 1417 O O . GLY A 1 191 ? 20.148 6.566 -26.305 1.00 87.94 191 GLY A O 1
ATOM 1418 N N . ILE A 1 192 ? 19.309 8.301 -25.149 1.00 90.38 192 ILE A N 1
ATOM 1419 C CA . ILE A 1 192 ? 19.755 9.336 -26.093 1.00 90.38 192 ILE A CA 1
ATOM 1420 C C . ILE A 1 192 ? 21.281 9.443 -26.063 1.00 90.38 192 ILE A C 1
ATOM 1422 O O . ILE A 1 192 ? 21.918 9.460 -27.118 1.00 90.38 192 ILE A O 1
ATOM 1426 N N . PHE A 1 193 ? 21.877 9.447 -24.867 1.00 93.81 193 PHE A N 1
ATOM 1427 C CA . PHE A 1 193 ? 23.331 9.489 -24.711 1.00 93.81 193 PHE A CA 1
ATOM 1428 C C . PHE A 1 193 ? 24.013 8.259 -25.309 1.00 93.81 193 PHE A C 1
ATOM 1430 O O . PHE A 1 193 ? 25.001 8.401 -26.029 1.00 93.81 193 PHE A O 1
ATOM 1437 N N . LEU A 1 194 ? 23.464 7.063 -25.076 1.00 93.62 194 LEU A N 1
ATOM 1438 C CA . LEU A 1 194 ? 24.000 5.828 -25.641 1.00 93.62 194 LEU A CA 1
ATOM 1439 C C . LEU A 1 194 ? 23.941 5.846 -27.174 1.00 93.62 194 LEU A C 1
ATOM 1441 O O . LEU A 1 194 ? 24.926 5.518 -27.834 1.00 93.62 194 LEU A O 1
ATOM 1445 N N . ASN A 1 195 ? 22.825 6.296 -27.752 1.00 92.19 195 ASN A N 1
ATOM 1446 C CA . ASN A 1 195 ? 22.692 6.422 -29.201 1.00 92.19 195 ASN A CA 1
ATOM 1447 C C . ASN A 1 195 ? 23.685 7.442 -29.792 1.00 92.19 195 ASN A C 1
ATOM 1449 O O . ASN A 1 195 ? 24.361 7.157 -30.783 1.00 92.19 195 ASN A O 1
ATOM 1453 N N . HIS A 1 196 ? 23.837 8.610 -29.157 1.00 95.25 196 HIS A N 1
ATOM 1454 C CA . HIS A 1 196 ? 24.832 9.607 -29.562 1.00 95.25 196 HIS A CA 1
ATOM 1455 C C . HIS A 1 196 ? 26.262 9.071 -29.483 1.00 95.25 196 HIS A C 1
ATOM 1457 O O . HIS A 1 196 ? 27.073 9.347 -30.371 1.00 95.25 196 HIS A O 1
ATOM 1463 N N . PHE A 1 197 ? 26.575 8.290 -28.449 1.00 95.81 197 PHE A N 1
ATOM 1464 C CA . PHE A 1 197 ? 27.882 7.668 -28.292 1.00 95.81 197 PHE A CA 1
ATOM 1465 C C . PHE A 1 197 ? 28.176 6.686 -29.434 1.00 95.81 197 PHE A C 1
ATOM 1467 O O . PHE A 1 197 ? 29.226 6.787 -30.068 1.00 95.81 197 PHE A O 1
ATOM 1474 N N . VAL A 1 198 ? 27.226 5.806 -29.769 1.00 96.81 198 VAL A N 1
ATOM 1475 C CA . VAL A 1 198 ? 27.369 4.848 -30.882 1.00 96.81 198 VAL A CA 1
ATOM 1476 C C . VAL A 1 198 ? 27.569 5.570 -32.219 1.00 96.81 198 VAL A C 1
ATOM 1478 O O . VAL A 1 198 ? 28.498 5.242 -32.958 1.00 96.81 198 VAL A O 1
ATOM 1481 N N . MET A 1 199 ? 26.765 6.599 -32.504 1.00 96.31 199 MET A N 1
ATOM 1482 C CA . MET A 1 199 ? 26.909 7.434 -33.708 1.00 96.31 199 MET A CA 1
ATOM 1483 C C . MET A 1 199 ? 28.281 8.123 -33.777 1.00 96.31 199 MET A C 1
ATOM 1485 O O . MET A 1 199 ? 28.907 8.165 -34.837 1.00 96.31 199 MET A O 1
ATOM 1489 N N . SER A 1 200 ? 28.782 8.625 -32.646 1.00 96.94 200 SER A N 1
ATOM 1490 C CA . SER A 1 200 ? 30.084 9.302 -32.573 1.00 96.94 200 SER A CA 1
ATOM 1491 C C . SER A 1 200 ? 31.245 8.337 -32.830 1.00 96.94 200 SER A C 1
ATOM 1493 O O . SER A 1 200 ? 32.158 8.652 -33.594 1.00 96.94 200 SER A O 1
ATOM 1495 N N . VAL A 1 201 ? 31.194 7.134 -32.250 1.00 97.00 201 VAL A N 1
ATOM 1496 C CA . VAL A 1 201 ? 32.188 6.077 -32.495 1.00 97.00 201 VAL A CA 1
ATOM 1497 C C . VAL A 1 201 ? 32.159 5.630 -33.958 1.00 97.00 201 VAL A C 1
ATOM 1499 O O . VAL A 1 201 ? 33.217 5.495 -34.574 1.00 97.00 201 VAL A O 1
ATOM 1502 N N . ALA A 1 202 ? 30.971 5.466 -34.546 1.00 96.50 202 ALA A N 1
ATOM 1503 C CA . ALA A 1 202 ? 30.827 5.122 -35.959 1.00 96.50 202 ALA A CA 1
ATOM 1504 C C . ALA A 1 202 ? 31.435 6.197 -36.878 1.00 96.50 202 ALA A C 1
ATOM 1506 O O . ALA A 1 202 ? 32.171 5.865 -37.808 1.00 96.50 202 ALA A O 1
ATOM 1507 N N . ALA A 1 203 ? 31.205 7.481 -36.588 1.00 97.50 203 ALA A N 1
ATOM 1508 C CA . ALA A 1 203 ? 31.779 8.589 -37.351 1.00 97.50 203 ALA A CA 1
ATOM 1509 C C . ALA A 1 203 ? 33.316 8.613 -37.285 1.00 97.50 203 ALA A C 1
ATOM 1511 O O . ALA A 1 203 ? 33.980 8.769 -38.313 1.00 97.50 203 ALA A O 1
ATOM 1512 N N . LEU A 1 204 ? 33.895 8.392 -36.099 1.00 97.00 204 LEU A N 1
ATOM 1513 C CA . LEU A 1 204 ? 35.347 8.265 -35.935 1.00 97.00 204 LEU A CA 1
ATOM 1514 C C . LEU A 1 204 ? 35.903 7.053 -36.696 1.00 97.00 204 LEU A C 1
ATOM 1516 O O . LEU A 1 204 ? 36.951 7.158 -37.336 1.00 97.00 204 LEU A O 1
ATOM 1520 N N . GLY A 1 205 ? 35.185 5.927 -36.675 1.00 96.25 205 GLY A N 1
ATOM 1521 C CA . GLY A 1 205 ? 35.524 4.731 -37.445 1.00 96.25 205 GLY A CA 1
ATOM 1522 C C . GLY A 1 205 ? 35.559 5.000 -38.950 1.00 96.25 205 GLY A C 1
ATOM 1523 O O . GLY A 1 205 ? 36.559 4.709 -39.604 1.00 96.25 205 GLY A O 1
ATOM 1524 N N . LEU A 1 206 ? 34.518 5.638 -39.495 1.00 96.44 206 LEU A N 1
ATOM 1525 C CA . LEU A 1 206 ? 34.456 6.017 -40.910 1.00 96.44 206 LEU A CA 1
ATOM 1526 C C . LEU A 1 206 ? 35.577 6.992 -41.295 1.00 96.44 206 LEU A C 1
ATOM 1528 O O . LEU A 1 206 ? 36.220 6.802 -42.330 1.00 96.44 206 LEU A O 1
ATOM 1532 N N . ALA A 1 207 ? 35.875 7.982 -40.449 1.00 96.50 207 ALA A N 1
ATOM 1533 C CA . ALA A 1 207 ? 36.984 8.909 -40.671 1.00 96.50 207 ALA A CA 1
ATOM 1534 C C . ALA A 1 207 ? 38.344 8.186 -40.698 1.00 96.50 207 ALA A C 1
ATOM 1536 O O . ALA A 1 207 ? 39.200 8.476 -41.542 1.00 96.50 207 ALA A O 1
ATOM 1537 N N . PHE A 1 208 ? 38.545 7.202 -39.815 1.00 96.25 208 PHE A N 1
ATOM 1538 C CA . PHE A 1 208 ? 39.754 6.380 -39.805 1.00 96.25 208 PHE A CA 1
ATOM 1539 C C . PHE A 1 208 ? 39.856 5.493 -41.054 1.00 96.25 208 PHE A C 1
ATOM 1541 O O . PHE A 1 208 ? 40.911 5.451 -41.693 1.00 96.25 208 PHE A O 1
ATOM 1548 N N . CYS A 1 209 ? 38.758 4.848 -41.457 1.00 94.50 209 CYS A N 1
ATOM 1549 C CA . CYS A 1 209 ? 38.681 4.056 -42.683 1.00 94.50 209 CYS A CA 1
ATOM 1550 C C . CYS A 1 209 ? 38.998 4.897 -43.927 1.00 94.50 209 CYS A C 1
ATOM 1552 O O . CYS A 1 209 ? 39.821 4.481 -44.741 1.00 94.50 209 CYS A O 1
ATOM 1554 N N . GLN A 1 210 ? 38.436 6.104 -44.056 1.00 94.75 210 GLN A N 1
ATOM 1555 C CA . GLN A 1 210 ? 38.737 7.018 -45.167 1.00 94.75 210 GLN A CA 1
ATOM 1556 C C . GLN A 1 210 ? 40.212 7.444 -45.185 1.00 94.75 210 GLN A C 1
ATOM 1558 O O . GLN A 1 210 ? 40.851 7.479 -46.243 1.00 94.75 210 GLN A O 1
ATOM 1563 N N . ARG A 1 211 ? 40.796 7.724 -44.015 1.00 94.25 211 ARG A N 1
ATOM 1564 C CA . ARG A 1 211 ? 42.219 8.072 -43.900 1.00 94.25 211 ARG A CA 1
ATOM 1565 C C . ARG A 1 211 ? 43.135 6.905 -44.282 1.00 94.25 211 ARG A C 1
ATOM 1567 O O . ARG A 1 211 ? 44.158 7.117 -44.930 1.00 94.25 211 ARG A O 1
ATOM 1574 N N . MET A 1 212 ? 42.777 5.678 -43.911 1.00 92.06 212 MET A N 1
ATOM 1575 C CA . MET A 1 212 ? 43.507 4.475 -44.319 1.00 92.06 212 MET A CA 1
ATOM 1576 C C . MET A 1 212 ? 43.353 4.210 -45.817 1.00 92.06 212 MET A C 1
ATOM 1578 O O . MET A 1 212 ? 44.353 3.970 -46.490 1.00 92.06 212 MET A O 1
ATOM 1582 N N . TYR A 1 213 ? 42.138 4.338 -46.354 1.00 91.88 213 TYR A N 1
ATOM 1583 C CA . TYR A 1 213 ? 41.846 4.149 -47.774 1.00 91.88 213 TYR A CA 1
ATOM 1584 C C . TYR A 1 213 ? 42.640 5.123 -48.653 1.00 91.88 213 TYR A C 1
ATOM 1586 O O . TYR A 1 213 ? 43.324 4.706 -49.581 1.00 91.88 213 TYR A O 1
ATOM 1594 N N . THR A 1 214 ? 42.652 6.415 -48.313 1.00 89.00 214 THR A N 1
ATOM 1595 C CA . THR A 1 214 ? 43.435 7.431 -49.044 1.00 89.00 214 THR A CA 1
ATOM 1596 C C . THR A 1 214 ? 44.949 7.233 -48.925 1.00 89.00 214 THR A C 1
ATOM 1598 O O . THR A 1 214 ? 45.688 7.575 -49.847 1.00 89.00 214 THR A O 1
ATOM 1601 N N . LYS A 1 215 ? 45.437 6.661 -47.815 1.00 88.12 215 LYS A N 1
ATOM 1602 C CA . LYS A 1 215 ? 46.862 6.345 -47.638 1.00 88.12 215 LYS A CA 1
ATOM 1603 C C . LYS A 1 215 ? 47.288 5.110 -48.436 1.00 88.12 215 LYS A C 1
ATOM 1605 O O . LYS A 1 215 ? 48.376 5.130 -49.007 1.00 88.12 215 LYS A O 1
ATOM 1610 N N . TYR A 1 216 ? 46.454 4.071 -48.476 1.00 82.50 216 TYR A N 1
ATOM 1611 C CA . TYR A 1 216 ? 46.707 2.853 -49.252 1.00 82.50 216 TYR A CA 1
ATOM 1612 C C . TYR A 1 216 ? 46.538 3.073 -50.753 1.00 82.50 216 TYR A C 1
ATOM 1614 O O . TYR A 1 216 ? 47.298 2.520 -51.537 1.00 82.50 216 TYR A O 1
ATOM 1622 N N . ASN A 1 217 ? 45.602 3.931 -51.153 1.00 74.88 217 ASN A N 1
ATOM 1623 C CA . ASN A 1 217 ? 45.346 4.230 -52.555 1.00 74.88 217 ASN A CA 1
ATOM 1624 C C . ASN A 1 217 ? 46.232 5.366 -53.097 1.00 74.88 217 ASN A C 1
ATOM 1626 O O . ASN A 1 217 ? 45.842 6.055 -54.034 1.00 74.88 217 ASN A O 1
ATOM 1630 N N . LYS A 1 218 ? 47.417 5.602 -52.508 1.00 65.12 218 LYS A N 1
ATOM 1631 C CA . LYS A 1 218 ? 48.435 6.458 -53.129 1.00 65.12 218 LYS A CA 1
ATOM 1632 C C . LYS A 1 218 ? 49.001 5.701 -54.333 1.00 65.12 218 LYS A C 1
ATOM 1634 O O . LYS A 1 218 ? 49.738 4.739 -54.121 1.00 65.12 218 LYS A O 1
ATOM 1639 N N . PRO A 1 219 ? 48.704 6.113 -55.578 1.00 57.19 219 PRO A N 1
ATOM 1640 C CA . PRO A 1 219 ? 49.285 5.460 -56.733 1.00 57.19 219 PRO A CA 1
ATOM 1641 C C . PRO A 1 219 ? 50.784 5.748 -56.717 1.00 57.19 219 PRO A C 1
ATOM 1643 O O . PRO A 1 219 ? 51.207 6.908 -56.795 1.00 57.19 219 PRO A O 1
ATOM 1646 N N . GLU A 1 220 ? 51.605 4.705 -56.611 1.00 60.47 220 GLU A N 1
ATOM 1647 C CA . GLU A 1 220 ? 53.004 4.835 -56.985 1.00 60.47 220 GLU A CA 1
ATOM 1648 C C . GLU A 1 220 ? 53.049 5.302 -58.442 1.00 60.47 220 GLU A C 1
ATOM 1650 O O . GLU A 1 220 ? 52.647 4.609 -59.380 1.00 60.47 220 GLU A O 1
ATOM 1655 N N . ARG A 1 221 ? 53.497 6.545 -58.637 1.00 60.06 221 ARG A N 1
ATOM 1656 C CA . ARG A 1 221 ? 53.775 7.095 -59.958 1.00 60.06 221 ARG A CA 1
ATOM 1657 C C . ARG A 1 221 ? 54.863 6.250 -60.614 1.00 60.06 221 ARG A C 1
ATOM 1659 O O . ARG A 1 221 ? 56.042 6.482 -60.368 1.00 60.06 221 ARG A O 1
ATOM 1666 N N . LYS A 1 222 ? 54.448 5.348 -61.501 1.00 54.47 222 LYS A N 1
ATOM 1667 C CA . LYS A 1 222 ? 54.894 5.217 -62.901 1.00 54.47 222 LYS A CA 1
ATOM 1668 C C . LYS A 1 222 ? 54.467 3.846 -63.418 1.00 54.47 222 LYS A C 1
ATOM 1670 O O . LYS A 1 222 ? 55.243 2.906 -63.356 1.00 54.47 222 LYS A O 1
ATOM 1675 N N . MET A 1 223 ? 53.304 3.762 -64.051 1.00 52.12 223 MET A N 1
ATOM 1676 C CA . MET A 1 223 ? 53.150 2.925 -65.239 1.00 52.12 223 MET A CA 1
ATOM 1677 C C . MET A 1 223 ? 51.939 3.396 -66.043 1.00 52.12 223 MET A C 1
ATOM 1679 O O . MET A 1 223 ? 50.847 3.514 -65.513 1.00 52.12 223 MET A O 1
ATOM 1683 N N . ARG A 1 224 ? 52.260 3.746 -67.296 1.00 55.03 224 ARG A N 1
ATOM 1684 C CA . ARG A 1 224 ? 51.490 3.858 -68.548 1.00 55.03 224 ARG A CA 1
ATOM 1685 C C . ARG A 1 224 ? 49.966 4.080 -68.451 1.00 55.03 224 ARG A C 1
ATOM 1687 O O . ARG A 1 224 ? 49.293 3.334 -67.754 1.00 55.03 224 ARG A O 1
ATOM 1694 N N . PRO A 1 225 ? 49.404 5.011 -69.248 1.00 46.53 225 PRO A N 1
ATOM 1695 C CA . PRO A 1 225 ? 47.960 5.202 -69.328 1.00 46.53 225 PRO A CA 1
ATOM 1696 C C . PRO A 1 225 ? 47.314 3.937 -69.906 1.00 46.53 225 PRO A C 1
ATOM 1698 O O . PRO A 1 225 ? 47.360 3.688 -71.110 1.00 46.53 225 PRO A O 1
ATOM 1701 N N . ILE A 1 226 ? 46.745 3.110 -69.035 1.00 57.19 226 ILE A N 1
ATOM 1702 C CA . ILE A 1 226 ? 45.742 2.124 -69.416 1.00 57.19 226 ILE A CA 1
ATOM 1703 C C . ILE A 1 226 ? 44.405 2.851 -69.311 1.00 57.19 226 ILE A C 1
ATOM 1705 O O . ILE A 1 226 ? 44.141 3.531 -68.323 1.00 57.19 226 ILE A O 1
ATOM 1709 N N . LYS A 1 227 ? 43.600 2.743 -70.367 1.00 55.69 227 LYS A N 1
ATOM 1710 C CA . LYS A 1 227 ? 42.248 3.291 -70.473 1.00 55.69 227 LYS A CA 1
ATOM 1711 C C . LYS A 1 227 ? 41.369 2.673 -69.373 1.00 55.69 227 LYS A C 1
ATOM 1713 O O . LYS A 1 227 ? 40.846 1.581 -69.557 1.00 55.69 227 LYS A O 1
ATOM 1718 N N . VAL A 1 228 ? 41.265 3.337 -68.223 1.00 55.06 228 VAL A N 1
ATOM 1719 C CA . VAL A 1 228 ? 40.400 2.954 -67.084 1.00 55.06 228 VAL A CA 1
ATOM 1720 C C . VAL A 1 228 ? 39.293 4.002 -66.879 1.00 55.06 228 VAL A C 1
ATOM 1722 O O . VAL A 1 228 ? 38.628 4.032 -65.855 1.00 55.06 228 VAL A O 1
ATOM 1725 N N . ASP A 1 229 ? 39.046 4.858 -67.871 1.00 57.06 229 ASP A N 1
ATOM 1726 C CA . ASP A 1 229 ? 38.023 5.904 -67.760 1.00 57.06 229 ASP A CA 1
ATOM 1727 C C . ASP A 1 229 ? 36.593 5.352 -67.940 1.00 57.06 229 ASP A C 1
ATOM 1729 O O . ASP A 1 229 ? 35.643 5.892 -67.383 1.00 57.06 229 ASP A O 1
ATOM 1733 N N . GLU A 1 230 ? 36.422 4.220 -68.630 1.00 58.03 230 GLU A N 1
ATOM 1734 C CA . GLU A 1 230 ? 35.093 3.680 -68.967 1.00 58.03 230 GLU A CA 1
ATOM 1735 C C . GLU A 1 230 ? 34.483 2.789 -67.866 1.00 58.03 230 GLU A C 1
ATOM 1737 O O . GLU A 1 230 ? 33.268 2.760 -67.671 1.00 58.03 230 GLU A O 1
ATOM 1742 N N . ALA A 1 231 ? 35.318 2.103 -67.077 1.00 57.78 231 ALA A N 1
ATOM 1743 C CA . ALA A 1 231 ? 34.844 1.283 -65.957 1.00 57.78 231 ALA A CA 1
ATOM 1744 C C . ALA A 1 231 ? 34.518 2.126 -64.712 1.00 57.78 231 ALA A C 1
ATOM 1746 O O . ALA A 1 231 ? 33.583 1.812 -63.978 1.00 57.78 231 ALA A O 1
ATOM 1747 N N . VAL A 1 232 ? 35.263 3.213 -64.479 1.00 59.25 232 VAL A N 1
ATOM 1748 C CA . VAL A 1 232 ? 35.035 4.103 -63.330 1.00 59.25 232 VAL A CA 1
ATOM 1749 C C . VAL A 1 232 ? 33.795 4.976 -63.545 1.00 59.25 232 VAL A C 1
ATOM 1751 O O . VAL A 1 232 ? 33.051 5.188 -62.590 1.00 59.25 232 VAL A O 1
ATOM 1754 N N . HIS A 1 233 ? 33.513 5.408 -64.780 1.00 64.44 233 HIS A N 1
ATOM 1755 C CA . HIS A 1 233 ? 32.294 6.169 -65.081 1.00 64.44 233 HIS A CA 1
ATOM 1756 C C . HIS A 1 233 ? 31.024 5.340 -64.852 1.00 64.44 233 HIS A C 1
ATOM 1758 O O . HIS A 1 233 ? 30.096 5.814 -64.201 1.00 64.44 233 HIS A O 1
ATOM 1764 N N . ASN A 1 234 ? 31.015 4.077 -65.296 1.00 66.00 234 ASN A N 1
ATOM 1765 C CA . ASN A 1 234 ? 29.879 3.179 -65.074 1.00 66.00 234 ASN A CA 1
ATOM 1766 C C . ASN A 1 234 ? 29.594 2.959 -63.580 1.00 66.00 234 ASN A C 1
ATOM 1768 O O . ASN A 1 234 ? 28.438 2.957 -63.169 1.00 66.00 234 ASN A O 1
ATOM 1772 N N . ILE A 1 235 ? 30.634 2.816 -62.748 1.00 63.25 235 ILE A N 1
ATOM 1773 C CA . ILE A 1 235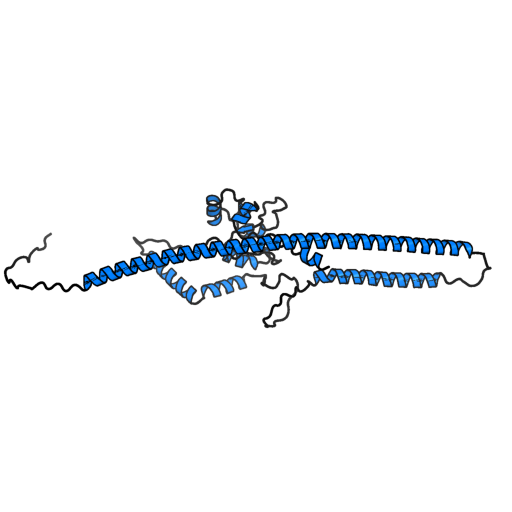 ? 30.451 2.606 -61.304 1.00 63.25 235 ILE A CA 1
ATOM 1774 C C . ILE A 1 235 ? 29.872 3.857 -60.631 1.00 63.25 235 ILE A C 1
ATOM 1776 O O . ILE A 1 235 ? 28.963 3.737 -59.809 1.00 63.25 235 ILE A O 1
ATOM 1780 N N . VAL A 1 236 ? 30.361 5.051 -60.982 1.00 66.94 236 VAL A N 1
ATOM 1781 C CA . VAL A 1 236 ? 29.857 6.312 -60.414 1.00 66.94 236 VAL A CA 1
ATOM 1782 C C . VAL A 1 236 ? 28.389 6.538 -60.785 1.00 66.94 236 VAL A C 1
ATOM 1784 O O . VAL A 1 236 ? 27.611 6.894 -59.903 1.00 66.94 236 VAL A O 1
ATOM 1787 N N . GLU A 1 237 ? 27.985 6.244 -62.024 1.00 66.75 237 GLU A N 1
ATOM 1788 C CA . GLU A 1 237 ? 26.571 6.312 -62.423 1.00 66.75 237 GLU A CA 1
ATOM 1789 C C . GLU A 1 237 ? 25.698 5.320 -61.646 1.00 66.75 237 GLU A C 1
ATOM 1791 O O . GLU A 1 237 ? 24.660 5.718 -61.120 1.00 66.75 237 GLU A O 1
ATOM 1796 N N . THR A 1 238 ? 26.133 4.065 -61.463 1.00 65.31 238 THR A N 1
ATOM 1797 C CA . THR A 1 238 ? 25.355 3.104 -60.653 1.00 65.31 238 THR A CA 1
ATOM 1798 C C . THR A 1 238 ? 25.200 3.525 -59.191 1.00 65.31 238 THR A C 1
ATOM 1800 O O . THR A 1 238 ? 24.167 3.250 -58.578 1.00 65.31 238 THR A O 1
ATOM 1803 N N . VAL A 1 239 ? 26.199 4.191 -58.603 1.00 64.56 239 VAL A N 1
ATOM 1804 C CA . VAL A 1 239 ? 26.114 4.665 -57.212 1.00 64.56 239 VAL A CA 1
ATOM 1805 C C . VAL A 1 239 ? 25.165 5.859 -57.092 1.00 64.56 239 VAL A C 1
ATOM 1807 O O . VAL A 1 239 ? 24.400 5.922 -56.128 1.00 64.56 239 VAL A O 1
ATOM 1810 N N . ASP A 1 240 ? 25.167 6.768 -58.066 1.00 71.25 240 ASP A N 1
ATOM 1811 C CA . ASP A 1 240 ? 24.279 7.935 -58.071 1.00 71.25 240 ASP A CA 1
ATOM 1812 C C . ASP A 1 240 ? 22.808 7.527 -58.278 1.00 71.25 240 ASP A C 1
ATOM 1814 O O . ASP A 1 240 ? 21.911 7.987 -57.567 1.00 71.25 240 ASP A O 1
ATOM 1818 N N . GLU A 1 241 ? 22.558 6.552 -59.158 1.00 72.88 241 GLU A N 1
ATOM 1819 C CA . GLU A 1 241 ? 21.222 5.987 -59.375 1.00 72.88 241 GLU A CA 1
ATOM 1820 C C . GLU A 1 241 ? 20.706 5.232 -58.132 1.00 72.88 241 GLU A C 1
ATOM 1822 O O . GLU A 1 241 ? 19.535 5.347 -57.746 1.00 72.88 241 GLU A O 1
ATOM 1827 N N . SER A 1 242 ? 21.603 4.537 -57.424 1.00 65.75 242 SER A N 1
ATOM 1828 C CA . SER A 1 242 ? 21.288 3.880 -56.149 1.00 65.75 242 SER A CA 1
ATOM 1829 C C . SER A 1 242 ? 20.925 4.897 -55.061 1.00 65.75 242 SER A C 1
ATOM 1831 O O . SER A 1 242 ? 19.945 4.713 -54.338 1.00 65.75 242 SER A O 1
ATOM 1833 N N . LEU A 1 243 ? 21.678 5.999 -54.958 1.00 61.12 243 LEU A N 1
ATOM 1834 C CA . LEU A 1 243 ? 21.419 7.079 -53.999 1.00 61.12 243 LEU A CA 1
ATOM 1835 C C . LEU A 1 243 ? 20.084 7.775 -54.262 1.00 61.12 243 LEU A C 1
ATOM 1837 O O . LEU A 1 243 ? 19.346 8.056 -53.315 1.00 61.12 243 LEU A O 1
ATOM 1841 N N . LYS A 1 244 ? 19.742 7.999 -55.533 1.00 76.25 244 LYS A N 1
ATOM 1842 C CA . LYS A 1 244 ? 18.451 8.570 -55.922 1.00 76.25 244 LYS A CA 1
ATOM 1843 C C . LYS A 1 244 ? 17.288 7.659 -55.526 1.00 76.25 244 LYS A C 1
ATOM 1845 O O . LYS A 1 244 ? 16.328 8.122 -54.913 1.00 76.25 244 LYS A O 1
ATOM 1850 N N . THR A 1 245 ? 17.420 6.358 -55.777 1.00 74.88 245 THR A N 1
ATOM 1851 C CA . THR A 1 245 ? 16.409 5.355 -55.404 1.00 74.88 245 THR A CA 1
ATOM 1852 C C . THR A 1 245 ? 16.193 5.300 -53.887 1.00 74.88 245 THR A C 1
ATOM 1854 O O . THR A 1 245 ? 15.058 5.239 -53.403 1.00 74.88 245 THR A O 1
ATOM 1857 N N . VAL A 1 246 ? 17.276 5.373 -53.105 1.00 62.44 246 VAL A N 1
ATOM 1858 C CA . VAL A 1 246 ? 17.201 5.408 -51.636 1.00 62.44 246 VAL A CA 1
ATOM 1859 C C . VAL A 1 246 ? 16.545 6.700 -51.146 1.00 62.44 246 VAL A C 1
ATOM 1861 O O . VAL A 1 246 ? 15.684 6.641 -50.269 1.00 62.44 246 VAL A O 1
ATOM 1864 N N . ALA A 1 247 ? 16.895 7.851 -51.724 1.00 59.75 247 ALA A N 1
ATOM 1865 C CA . ALA A 1 247 ? 16.296 9.135 -51.365 1.00 59.75 247 ALA A CA 1
ATOM 1866 C C . ALA A 1 247 ? 14.778 9.155 -51.620 1.00 59.75 247 ALA A C 1
ATOM 1868 O O . ALA A 1 247 ? 14.016 9.582 -50.753 1.00 59.75 247 ALA A O 1
ATOM 1869 N N . GLU A 1 248 ? 14.329 8.625 -52.760 1.00 77.38 248 GLU A N 1
ATOM 1870 C CA . GLU A 1 248 ? 12.902 8.507 -53.085 1.00 77.38 248 GLU A CA 1
ATOM 1871 C C . GLU A 1 248 ? 12.174 7.540 -52.136 1.00 77.38 248 GLU A C 1
ATOM 1873 O O . GLU A 1 248 ? 11.079 7.841 -51.658 1.00 77.38 248 GLU A O 1
ATOM 1878 N N . THR A 1 249 ? 12.804 6.415 -51.780 1.00 63.31 249 THR A N 1
ATOM 1879 C CA . THR A 1 249 ? 12.235 5.441 -50.831 1.00 63.31 249 THR A CA 1
ATOM 1880 C C . THR A 1 249 ? 12.051 6.046 -49.435 1.00 63.31 249 THR A C 1
ATOM 1882 O O . THR A 1 249 ? 11.029 5.822 -48.779 1.00 63.31 249 THR A O 1
ATOM 1885 N N . VAL A 1 250 ? 13.021 6.841 -48.976 1.00 58.06 250 VAL A N 1
ATOM 1886 C CA . VAL A 1 250 ? 12.940 7.541 -47.687 1.00 58.06 250 VAL A CA 1
ATOM 1887 C C . VAL A 1 250 ? 11.851 8.614 -47.715 1.00 58.06 250 VAL A C 1
ATOM 1889 O O . VAL A 1 250 ? 11.078 8.695 -46.761 1.00 58.06 250 VAL A O 1
ATOM 1892 N N . ASP A 1 251 ? 11.720 9.381 -48.802 1.00 74.94 251 ASP A N 1
ATOM 1893 C CA . ASP A 1 251 ? 10.686 10.419 -48.910 1.00 74.94 251 ASP A CA 1
ATOM 1894 C C . ASP A 1 251 ? 9.265 9.822 -48.895 1.00 74.94 251 ASP A C 1
ATOM 1896 O O . ASP A 1 251 ? 8.388 10.306 -48.174 1.00 74.94 251 ASP A O 1
ATOM 1900 N N . VAL A 1 252 ? 9.038 8.706 -49.600 1.00 71.31 252 VAL A N 1
ATOM 1901 C CA . VAL A 1 252 ? 7.754 7.977 -49.571 1.00 71.31 252 VAL A CA 1
ATOM 1902 C C . VAL A 1 252 ? 7.443 7.445 -48.169 1.00 71.31 252 VAL A C 1
ATOM 1904 O O . VAL A 1 252 ? 6.318 7.595 -47.686 1.00 71.31 252 VAL A O 1
ATOM 1907 N N . SER A 1 253 ? 8.439 6.876 -47.484 1.00 62.62 253 SER A N 1
ATOM 1908 C CA . SER A 1 253 ? 8.287 6.385 -46.110 1.00 62.62 253 SER A CA 1
ATOM 1909 C C . SER A 1 253 ? 7.949 7.519 -45.133 1.00 62.62 253 SER A C 1
ATOM 1911 O O . SER A 1 253 ? 7.029 7.391 -44.321 1.00 62.62 253 SER A O 1
ATOM 1913 N N . MET A 1 254 ? 8.611 8.676 -45.257 1.00 55.88 254 MET A N 1
ATOM 1914 C CA . MET A 1 254 ? 8.327 9.847 -44.421 1.00 55.88 254 MET A CA 1
ATOM 1915 C C . MET A 1 254 ? 6.930 10.427 -44.676 1.00 55.88 254 MET A C 1
ATOM 1917 O O . MET A 1 254 ? 6.257 10.816 -43.719 1.00 55.88 254 MET A O 1
ATOM 1921 N N . ARG A 1 255 ? 6.450 10.452 -45.928 1.00 71.62 255 ARG A N 1
ATOM 1922 C CA . ARG A 1 255 ? 5.073 10.884 -46.238 1.00 71.62 255 ARG A CA 1
ATOM 1923 C C . ARG A 1 255 ? 4.029 9.926 -45.671 1.00 71.62 255 ARG A C 1
ATOM 1925 O O . ARG A 1 255 ? 3.098 10.383 -45.015 1.00 71.62 255 ARG A O 1
ATOM 1932 N N . SER A 1 256 ? 4.223 8.619 -45.847 1.00 66.75 256 SER A N 1
ATOM 1933 C CA . SER A 1 256 ? 3.322 7.602 -45.290 1.00 66.75 256 SER A CA 1
ATOM 1934 C C . SER A 1 256 ? 3.262 7.674 -43.759 1.00 66.75 256 SER A C 1
ATOM 1936 O O . SER A 1 256 ? 2.184 7.624 -43.165 1.00 66.75 256 SER A O 1
ATOM 1938 N N . MET A 1 257 ? 4.409 7.893 -43.110 1.00 53.44 257 MET A N 1
ATOM 1939 C CA . MET A 1 257 ? 4.480 8.074 -41.661 1.00 53.44 257 MET A CA 1
ATOM 1940 C C . MET A 1 257 ? 3.755 9.347 -41.202 1.00 53.44 257 MET A C 1
ATOM 1942 O O . MET A 1 257 ? 3.044 9.315 -40.199 1.00 53.44 257 MET A O 1
ATOM 1946 N N . LYS A 1 258 ? 3.887 10.455 -41.943 1.00 67.31 258 LYS A N 1
ATOM 1947 C CA . LYS A 1 258 ? 3.183 11.709 -41.643 1.00 67.31 258 LYS A CA 1
ATOM 1948 C C . LYS A 1 258 ? 1.662 11.541 -41.714 1.00 67.31 258 LYS A C 1
ATOM 1950 O O . LYS A 1 258 ? 0.967 11.957 -40.792 1.00 67.31 258 LYS A O 1
ATOM 1955 N N . GLU A 1 259 ? 1.154 10.890 -42.756 1.00 71.19 259 GLU A N 1
ATOM 1956 C CA . GLU A 1 259 ? -0.285 10.639 -42.916 1.00 71.19 259 GLU A CA 1
ATOM 1957 C C . GLU A 1 259 ? -0.838 9.704 -41.827 1.00 71.19 259 GLU A C 1
ATOM 1959 O O . GLU A 1 259 ? -1.917 9.954 -41.284 1.00 71.19 259 GLU A O 1
ATOM 1964 N N . GLY A 1 260 ? -0.079 8.673 -41.434 1.00 59.78 260 GLY A N 1
ATOM 1965 C CA . GLY A 1 260 ? -0.453 7.789 -40.325 1.00 59.78 260 GLY A CA 1
ATOM 1966 C C . GLY A 1 260 ? -0.523 8.513 -38.974 1.00 59.78 260 GLY A C 1
ATOM 1967 O O . GLY A 1 260 ? -1.434 8.269 -38.176 1.00 59.78 260 GLY A O 1
ATOM 1968 N N . ILE A 1 261 ? 0.401 9.447 -38.728 1.00 55.62 261 ILE A N 1
ATOM 1969 C CA . ILE A 1 261 ? 0.409 10.273 -37.513 1.00 55.62 261 ILE A CA 1
ATOM 1970 C C . ILE A 1 261 ? -0.797 11.219 -37.495 1.00 55.62 261 ILE A C 1
ATOM 1972 O O . ILE A 1 261 ? -1.509 11.257 -36.489 1.00 55.62 261 ILE A O 1
ATOM 1976 N N . ASP A 1 262 ? -1.079 11.921 -38.595 1.00 67.94 262 ASP A N 1
ATOM 1977 C CA . ASP A 1 262 ? -2.218 12.845 -38.675 1.00 67.94 262 ASP A CA 1
ATOM 1978 C C . ASP A 1 262 ? -3.560 12.115 -38.471 1.00 67.94 262 ASP A C 1
ATOM 1980 O O . ASP A 1 262 ? -4.442 12.616 -37.767 1.00 67.94 262 ASP A O 1
ATOM 1984 N N . GLY A 1 263 ? -3.703 10.897 -39.009 1.00 68.19 263 GLY A N 1
ATOM 1985 C CA . GLY A 1 263 ? -4.878 10.050 -38.780 1.00 68.19 263 GLY A CA 1
ATOM 1986 C C . GLY A 1 263 ? -5.045 9.640 -37.313 1.00 68.19 263 GLY A C 1
ATOM 1987 O O . GLY A 1 263 ? -6.132 9.773 -36.747 1.00 68.19 263 GLY A O 1
ATOM 1988 N N . THR A 1 264 ? -3.959 9.207 -36.669 1.00 57.28 264 THR A N 1
ATOM 1989 C CA . THR A 1 264 ? -3.980 8.756 -35.266 1.00 57.28 264 THR A CA 1
ATOM 1990 C C . THR A 1 264 ? -4.289 9.910 -34.307 1.00 57.28 2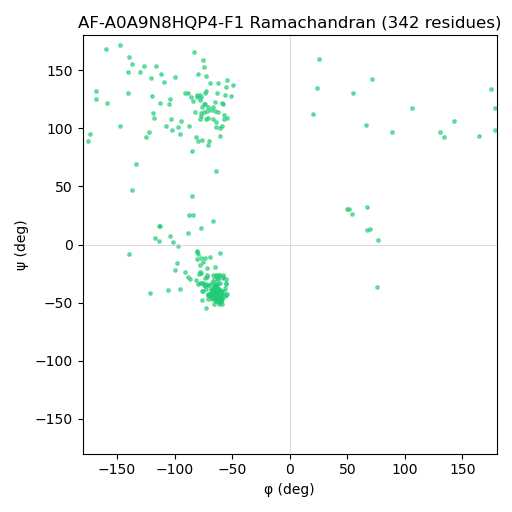64 THR A C 1
ATOM 1992 O O . THR A 1 264 ? -5.087 9.756 -33.382 1.00 57.28 264 THR A O 1
ATOM 1995 N N . VAL A 1 265 ? -3.723 11.096 -34.559 1.00 54.97 265 VAL A N 1
ATOM 1996 C CA . VAL A 1 265 ? -3.992 12.312 -33.773 1.00 54.97 265 VAL A CA 1
ATOM 1997 C C . VAL A 1 265 ? -5.459 12.729 -33.880 1.00 54.97 265 VAL A C 1
ATOM 1999 O O . VAL A 1 265 ? -6.058 13.135 -32.883 1.00 54.97 265 VAL A O 1
ATOM 2002 N N . ARG A 1 266 ? -6.068 12.596 -35.064 1.00 70.31 266 ARG A N 1
ATOM 2003 C CA . ARG A 1 266 ? -7.480 12.936 -35.273 1.00 70.31 266 ARG A CA 1
ATOM 2004 C C . ARG A 1 266 ? -8.415 12.008 -34.493 1.00 70.31 266 ARG A C 1
ATOM 2006 O O . ARG A 1 266 ? -9.292 12.495 -33.789 1.00 70.31 266 ARG A O 1
ATOM 2013 N N . VAL A 1 267 ? -8.162 10.697 -34.532 1.00 67.19 267 VAL A N 1
ATOM 2014 C CA . VAL A 1 267 ? -8.932 9.696 -33.766 1.00 67.19 267 VAL A CA 1
ATOM 2015 C C . VAL A 1 267 ? -8.784 9.905 -32.257 1.00 67.19 267 VAL A C 1
ATOM 2017 O O . VAL A 1 267 ? -9.773 9.837 -31.524 1.00 67.19 267 VAL A O 1
ATOM 2020 N N . ALA A 1 268 ? -7.570 10.200 -31.781 1.00 52.78 268 ALA A N 1
ATOM 2021 C CA . ALA A 1 268 ? -7.324 10.483 -30.369 1.00 52.78 268 ALA A CA 1
ATOM 2022 C C . ALA A 1 268 ? -8.083 11.733 -29.898 1.00 52.78 268 ALA A C 1
ATOM 2024 O O . ALA A 1 268 ? -8.711 11.708 -28.839 1.00 52.78 268 ALA A O 1
ATOM 2025 N N . LYS A 1 269 ? -8.090 12.799 -30.710 1.00 69.44 269 LYS A N 1
ATOM 2026 C CA . LYS A 1 269 ? -8.845 14.023 -30.427 1.00 69.44 269 LYS A CA 1
ATOM 2027 C C . LYS A 1 269 ? -10.349 13.761 -30.339 1.00 69.44 269 LYS A C 1
ATOM 2029 O O . LYS A 1 269 ? -10.968 14.143 -29.351 1.00 69.44 269 LYS A O 1
ATOM 2034 N N . ASP A 1 270 ? -10.920 13.067 -31.322 1.00 75.31 270 ASP A N 1
ATOM 2035 C CA . ASP A 1 270 ? -12.358 12.776 -31.345 1.00 75.31 270 ASP A CA 1
ATOM 2036 C C . ASP A 1 270 ? -12.775 11.884 -30.157 1.00 75.31 270 ASP A C 1
ATOM 2038 O O . ASP A 1 270 ? -13.837 12.079 -29.558 1.00 75.31 270 ASP A O 1
ATOM 2042 N N . THR A 1 271 ? -11.907 10.948 -29.755 1.00 67.38 271 THR A N 1
ATOM 2043 C CA . THR A 1 271 ? -12.125 10.082 -28.584 1.00 67.38 271 THR A CA 1
ATOM 2044 C C . THR A 1 271 ? -12.070 10.873 -27.275 1.00 67.38 271 THR A C 1
ATOM 2046 O O . THR A 1 271 ? -12.934 10.699 -26.413 1.00 67.38 271 THR A O 1
ATOM 2049 N N . MET A 1 272 ? -11.094 11.776 -27.124 1.00 58.66 272 MET A N 1
ATOM 2050 C CA . MET A 1 272 ? -10.993 12.650 -25.950 1.00 58.66 272 MET A CA 1
ATOM 2051 C C . MET A 1 272 ? -12.190 13.599 -25.841 1.00 58.66 272 MET A C 1
ATOM 2053 O O . MET A 1 272 ? -12.765 13.717 -24.760 1.00 58.66 272 MET A O 1
ATOM 2057 N N . ASP A 1 273 ? -12.618 14.211 -26.948 1.00 70.50 273 ASP A N 1
ATOM 2058 C CA . ASP A 1 273 ? -13.788 15.096 -26.973 1.00 70.50 273 ASP A CA 1
ATOM 2059 C C . ASP A 1 273 ? -15.079 14.335 -26.612 1.00 70.50 273 ASP A C 1
ATOM 2061 O O . ASP A 1 273 ? -15.942 14.859 -25.902 1.00 70.50 273 ASP A O 1
ATOM 2065 N N . GLY A 1 274 ? -15.214 13.079 -27.055 1.00 74.00 274 GLY A N 1
ATOM 2066 C CA . GLY A 1 274 ? -16.322 12.201 -26.670 1.00 74.00 274 GLY A CA 1
ATOM 2067 C C . GLY A 1 274 ? -16.321 11.870 -25.176 1.00 74.00 274 GLY A C 1
ATOM 2068 O O . GLY A 1 274 ? -17.346 12.018 -24.506 1.00 74.00 274 GLY A O 1
ATOM 2069 N N . SER A 1 275 ? -15.161 11.483 -24.642 1.00 65.75 275 SER A N 1
ATOM 2070 C CA . SER A 1 275 ? -15.000 11.112 -23.233 1.00 65.75 275 SER A CA 1
ATOM 2071 C C . SER A 1 275 ? -15.240 12.302 -22.298 1.00 65.75 275 SER A C 1
ATOM 2073 O O . SER A 1 275 ? -15.989 12.196 -21.326 1.00 65.75 275 SER A O 1
ATOM 2075 N N . MET A 1 276 ? -14.721 13.484 -22.651 1.00 60.31 276 MET A N 1
ATOM 2076 C CA . MET A 1 276 ? -14.922 14.707 -21.871 1.00 60.31 276 MET A CA 1
ATOM 2077 C C . MET A 1 276 ? -16.410 15.086 -21.790 1.00 60.31 276 MET A C 1
ATOM 2079 O O . MET A 1 276 ? -16.900 15.406 -20.711 1.00 60.31 276 MET A O 1
ATOM 2083 N N . ARG A 1 277 ? -17.179 14.939 -22.881 1.00 76.38 277 ARG A N 1
ATOM 2084 C CA . ARG A 1 277 ? -18.641 15.157 -22.859 1.00 76.38 277 ARG A CA 1
ATOM 2085 C C . ARG A 1 277 ? -19.389 14.161 -21.969 1.00 76.38 277 ARG A C 1
ATOM 2087 O O . ARG A 1 277 ? -20.431 14.517 -21.421 1.00 76.38 277 ARG A O 1
ATOM 2094 N N . HIS A 1 278 ? -18.918 12.920 -21.851 1.00 71.81 278 HIS A N 1
ATOM 2095 C CA . HIS A 1 278 ? -19.513 11.939 -20.938 1.00 71.81 278 HIS A CA 1
ATOM 2096 C C . HIS A 1 278 ? -19.222 12.282 -19.477 1.00 71.81 278 HIS A C 1
ATOM 2098 O O . HIS A 1 278 ? -20.144 12.265 -18.664 1.00 71.81 278 HIS A O 1
ATOM 2104 N N . VAL A 1 279 ? -17.985 12.679 -19.169 1.00 65.31 279 VAL A N 1
ATOM 2105 C CA . VAL A 1 279 ? -17.584 13.114 -17.824 1.00 65.31 279 VAL A CA 1
ATOM 2106 C C . VAL A 1 279 ? -18.361 14.358 -17.390 1.00 65.31 279 VAL A C 1
ATOM 2108 O O . VAL A 1 279 ? -18.901 14.371 -16.288 1.00 65.31 279 VAL A O 1
ATOM 2111 N N . THR A 1 280 ? -18.507 15.367 -18.257 1.00 65.81 280 THR A N 1
ATOM 2112 C CA . THR A 1 280 ? -19.293 16.571 -17.933 1.00 65.81 280 THR A CA 1
ATOM 2113 C C . THR A 1 280 ? -20.758 16.237 -17.641 1.00 65.81 280 THR A C 1
ATOM 2115 O O . THR A 1 280 ? -21.304 16.730 -16.659 1.00 65.81 280 THR A O 1
ATOM 2118 N N . ARG A 1 281 ? -21.393 15.348 -18.423 1.00 76.56 281 ARG A N 1
ATOM 2119 C CA . ARG A 1 281 ? -22.784 14.931 -18.153 1.00 76.56 281 ARG A CA 1
ATOM 2120 C C . ARG A 1 281 ? -22.925 14.148 -16.850 1.00 76.56 281 ARG A C 1
ATOM 2122 O O . ARG A 1 281 ? -23.874 14.386 -16.112 1.00 76.56 281 ARG A O 1
ATOM 2129 N N . ALA A 1 282 ? -21.992 13.239 -16.569 1.00 62.28 282 ALA A N 1
ATOM 2130 C CA . ALA A 1 282 ? -21.999 12.464 -15.332 1.00 62.28 282 ALA A CA 1
ATOM 2131 C C . ALA A 1 282 ? -21.804 13.362 -14.097 1.00 62.28 282 ALA A C 1
ATOM 2133 O O . ALA A 1 282 ? -22.463 13.161 -13.077 1.00 62.28 282 ALA A O 1
ATOM 2134 N N . LEU A 1 283 ? -20.945 14.383 -14.202 1.00 61.44 283 LEU A N 1
ATOM 2135 C CA . LEU A 1 283 ? -20.763 15.399 -13.164 1.00 61.44 283 LEU A CA 1
ATOM 2136 C C . LEU A 1 283 ? -22.040 16.216 -12.935 1.00 61.44 283 LEU A C 1
ATOM 2138 O O . LEU A 1 283 ? -22.479 16.315 -11.791 1.00 61.44 283 LEU A O 1
ATOM 2142 N N . ASP A 1 284 ? -22.673 16.725 -13.995 1.00 77.44 284 ASP A N 1
ATOM 2143 C CA . ASP A 1 284 ? -23.922 17.494 -13.888 1.00 77.44 284 ASP A CA 1
ATOM 2144 C C . ASP A 1 284 ? -25.057 16.676 -13.246 1.00 77.44 284 ASP A C 1
ATOM 2146 O O . ASP A 1 284 ? -25.835 17.186 -12.434 1.00 77.44 284 ASP A O 1
ATOM 2150 N N . GLU A 1 285 ? -25.157 15.391 -13.591 1.00 80.62 285 GLU A N 1
ATOM 2151 C CA . GLU A 1 285 ? -26.151 14.479 -13.024 1.00 80.62 285 GLU A CA 1
ATOM 2152 C C . GLU A 1 285 ? -25.871 14.173 -11.547 1.00 80.62 285 GLU A C 1
ATOM 2154 O O . GLU A 1 285 ? -26.778 14.249 -10.715 1.00 80.62 285 GLU A O 1
ATOM 2159 N N . SER A 1 286 ? -24.605 13.935 -11.195 1.00 65.12 286 SER A N 1
ATOM 2160 C CA . SER A 1 286 ? -24.173 13.755 -9.806 1.00 65.12 286 SER A CA 1
ATOM 2161 C C . SER A 1 286 ? -24.466 14.995 -8.953 1.00 65.12 286 SER A C 1
ATOM 2163 O O . SER A 1 286 ? -25.085 14.889 -7.893 1.00 65.12 286 SER A O 1
ATOM 2165 N N . THR A 1 287 ? -24.127 16.195 -9.440 1.00 63.75 287 THR A N 1
ATOM 2166 C CA . THR A 1 287 ? -24.416 17.454 -8.735 1.00 63.75 287 THR A CA 1
ATOM 2167 C C . THR A 1 287 ? -25.919 17.660 -8.532 1.00 63.75 287 THR A C 1
ATOM 2169 O O . THR A 1 287 ? -26.338 18.060 -7.443 1.00 63.75 287 THR A O 1
ATOM 2172 N N . ARG A 1 288 ? -26.755 17.330 -9.526 1.00 79.44 288 ARG A N 1
ATOM 2173 C CA . ARG A 1 288 ? -28.218 17.434 -9.399 1.00 79.44 288 ARG A CA 1
ATOM 2174 C C . ARG A 1 288 ? -28.778 16.463 -8.352 1.00 79.44 288 ARG A C 1
ATOM 2176 O O . ARG A 1 288 ? -29.633 16.864 -7.563 1.00 79.44 288 ARG A O 1
ATOM 2183 N N . ASN A 1 289 ? -28.283 15.227 -8.309 1.00 75.69 289 ASN A N 1
ATOM 2184 C CA . ASN A 1 289 ? -28.709 14.228 -7.322 1.00 75.69 289 ASN A CA 1
ATOM 2185 C C . ASN A 1 289 ? -28.314 14.632 -5.894 1.00 75.69 289 ASN A C 1
ATOM 2187 O O . ASN A 1 289 ? -29.117 14.510 -4.966 1.00 75.69 289 ASN A O 1
ATOM 2191 N N . VAL A 1 290 ? -27.109 15.184 -5.718 1.00 68.50 290 VAL A N 1
ATOM 2192 C CA . VAL A 1 290 ? -26.656 15.719 -4.426 1.00 68.50 290 VAL A CA 1
ATOM 2193 C C . VAL A 1 290 ? -27.541 16.882 -3.978 1.00 68.50 290 VAL A C 1
ATOM 2195 O O . VAL A 1 290 ? -28.002 16.878 -2.839 1.00 68.50 290 VAL A O 1
ATOM 2198 N N . MET A 1 291 ? -27.850 17.835 -4.865 1.00 66.88 291 MET A N 1
ATOM 2199 C CA . MET A 1 291 ? -28.734 18.959 -4.529 1.00 66.88 291 MET A CA 1
ATOM 2200 C C . MET A 1 291 ? -30.129 18.496 -4.086 1.00 66.88 291 MET A C 1
ATOM 2202 O O . MET A 1 291 ? -30.642 18.984 -3.083 1.00 66.88 291 MET A O 1
ATOM 2206 N N . GLN A 1 292 ? -30.719 17.506 -4.761 1.00 77.25 292 GLN A N 1
ATOM 2207 C CA . GLN A 1 292 ? -32.024 16.959 -4.364 1.00 77.25 292 GLN A CA 1
ATOM 2208 C C . GLN A 1 292 ? -31.985 16.252 -3.002 1.00 77.25 292 GLN A C 1
ATOM 2210 O O . GLN A 1 292 ? -32.922 16.379 -2.211 1.00 77.25 292 GLN A O 1
ATOM 2215 N N . SER A 1 293 ? -30.899 15.533 -2.711 1.00 70.88 293 SER A N 1
ATOM 2216 C CA . SER A 1 293 ? -30.701 14.869 -1.418 1.00 70.88 293 SER A CA 1
ATOM 2217 C C . SER A 1 293 ? -30.566 15.880 -0.275 1.00 70.88 293 SER A C 1
ATOM 2219 O O . SER A 1 293 ? -31.223 15.752 0.763 1.00 70.88 293 SER A O 1
ATOM 2221 N N . VAL A 1 294 ? -29.776 16.938 -0.487 1.00 68.44 294 VAL A N 1
ATOM 2222 C CA . VAL A 1 294 ? -29.588 18.021 0.489 1.00 68.44 294 VAL A CA 1
ATOM 2223 C C . VAL A 1 294 ? -30.902 18.757 0.751 1.00 68.44 294 VAL A C 1
ATOM 2225 O O . VAL A 1 294 ? -31.266 18.946 1.913 1.00 68.44 294 VAL A O 1
ATOM 2228 N N . ASP A 1 295 ? -31.662 19.088 -0.294 1.00 74.44 295 ASP A N 1
ATOM 2229 C CA . ASP A 1 295 ? -32.976 19.727 -0.159 1.00 74.44 295 ASP A CA 1
ATOM 2230 C C . ASP A 1 295 ? -33.969 18.851 0.622 1.00 74.44 295 ASP A C 1
ATOM 2232 O O . ASP A 1 295 ? -34.722 19.349 1.466 1.00 74.44 295 ASP A O 1
ATOM 2236 N N . GLY A 1 296 ? -33.970 17.538 0.370 1.00 76.50 296 GLY A N 1
ATOM 2237 C CA . GLY A 1 296 ? -34.796 16.579 1.106 1.00 76.50 296 GLY A CA 1
ATOM 2238 C C . GLY A 1 296 ? -34.429 16.511 2.591 1.00 76.50 296 GLY A C 1
ATOM 2239 O O . GLY A 1 296 ? -35.305 16.584 3.457 1.00 76.50 296 GLY A O 1
ATOM 2240 N N . SER A 1 297 ? -33.130 16.446 2.892 1.00 70.19 297 SER A N 1
ATOM 2241 C CA . SER A 1 297 ? -32.606 16.452 4.262 1.00 70.19 297 SER A CA 1
ATOM 2242 C C . SER A 1 297 ? -32.976 17.737 5.010 1.00 70.19 297 SER A C 1
ATOM 2244 O O . SER A 1 297 ? -33.506 17.684 6.124 1.00 70.19 297 SER A O 1
ATOM 2246 N N . MET A 1 298 ? -32.802 18.900 4.371 1.00 61.84 298 MET A N 1
ATOM 2247 C CA . MET A 1 298 ? -33.158 20.191 4.961 1.00 61.84 298 MET A CA 1
ATOM 2248 C C . MET A 1 298 ? -34.652 20.290 5.283 1.00 61.84 298 MET A C 1
ATOM 2250 O O . MET A 1 298 ? -35.008 20.752 6.367 1.00 61.84 298 MET A O 1
ATOM 2254 N N . ARG A 1 299 ? -35.543 19.811 4.404 1.00 78.50 299 ARG A N 1
ATOM 2255 C CA . ARG A 1 299 ? -36.991 19.800 4.690 1.00 78.50 299 ARG A CA 1
ATOM 2256 C C . ARG A 1 299 ? -37.337 18.933 5.899 1.00 78.50 299 ARG A C 1
ATOM 2258 O O . ARG A 1 299 ? -38.113 19.373 6.745 1.00 78.50 299 ARG A O 1
ATOM 2265 N N . ASN A 1 300 ? -36.744 17.745 6.011 1.00 74.00 300 ASN A N 1
ATOM 2266 C CA . ASN A 1 300 ? -36.969 16.854 7.154 1.00 74.00 300 ASN A CA 1
ATOM 2267 C C . ASN A 1 300 ? -36.467 17.472 8.466 1.00 74.00 300 ASN A C 1
ATOM 2269 O O . ASN A 1 300 ? -37.141 17.399 9.498 1.00 74.00 300 ASN A O 1
ATOM 2273 N N . MET A 1 301 ? -35.311 18.136 8.426 1.00 56.09 301 MET A N 1
ATOM 2274 C CA . MET A 1 301 ? -34.749 18.824 9.586 1.00 56.09 301 MET A CA 1
ATOM 2275 C C . MET A 1 301 ? -35.634 19.994 10.031 1.00 56.09 301 MET A C 1
ATOM 2277 O O . MET A 1 301 ? -35.961 20.098 11.212 1.00 56.09 301 MET A O 1
ATOM 2281 N N . VAL A 1 302 ? -36.103 20.822 9.092 1.00 75.19 302 VAL A N 1
ATOM 2282 C CA . VAL A 1 302 ? -37.022 21.936 9.379 1.00 75.19 302 VAL A CA 1
ATOM 2283 C C . VAL A 1 302 ? -38.328 21.435 10.002 1.00 75.19 302 VAL A C 1
ATOM 2285 O O . VAL A 1 302 ? -38.790 22.009 10.986 1.00 75.19 302 VAL A O 1
ATOM 2288 N N . GLN A 1 303 ? -38.900 20.339 9.496 1.00 79.31 303 GLN A N 1
ATOM 2289 C CA . GLN A 1 303 ? -40.109 19.740 10.078 1.00 79.31 303 GLN A CA 1
ATOM 2290 C C . GLN A 1 303 ? -39.876 19.215 11.502 1.00 79.31 303 GLN A C 1
ATOM 2292 O O . GLN A 1 303 ? -40.722 19.401 12.378 1.00 79.31 303 GLN A O 1
ATOM 2297 N N . THR A 1 304 ? -38.717 18.602 11.753 1.00 74.12 304 THR A N 1
ATOM 2298 C CA . THR A 1 304 ? -38.345 18.082 13.079 1.00 74.12 304 THR A CA 1
ATOM 2299 C C . THR A 1 304 ? -38.168 19.210 14.100 1.00 74.12 304 THR A C 1
ATOM 2301 O O . THR A 1 304 ? -38.633 19.114 15.242 1.00 74.12 304 THR A O 1
ATOM 2304 N N . VAL A 1 305 ? -37.536 20.310 13.680 1.00 73.50 305 VAL A N 1
ATOM 2305 C CA . VAL A 1 305 ? -37.339 21.498 14.517 1.00 73.50 305 VAL A CA 1
ATOM 2306 C C . VAL A 1 305 ? -38.671 22.199 14.800 1.00 73.50 305 VAL A C 1
ATOM 2308 O O . VAL A 1 305 ? -38.948 22.503 15.962 1.00 73.50 305 VAL A O 1
ATOM 2311 N N . ASP A 1 306 ? -39.536 22.385 13.795 1.00 79.12 306 ASP A N 1
ATOM 2312 C CA . ASP A 1 306 ? -40.858 23.005 13.995 1.00 79.12 306 ASP A CA 1
ATOM 2313 C C . ASP A 1 306 ? -41.736 22.167 14.942 1.00 79.12 306 ASP A C 1
ATOM 2315 O O . ASP A 1 306 ? -42.366 22.697 15.862 1.00 79.12 306 ASP A O 1
ATOM 2319 N N . GLY A 1 307 ? -41.720 20.836 14.797 1.00 79.56 307 GLY A N 1
ATOM 2320 C CA . GLY A 1 307 ? -42.422 19.923 15.703 1.00 79.56 307 GLY A CA 1
ATOM 2321 C C . GLY A 1 307 ? -41.938 20.031 17.154 1.00 79.56 307 GLY A C 1
ATOM 2322 O O . GLY A 1 307 ? -42.750 20.131 18.082 1.00 79.56 307 GLY A O 1
ATOM 2323 N N . SER A 1 308 ? -40.619 20.093 17.353 1.00 73.00 308 SER A N 1
ATOM 2324 C CA . SER A 1 308 ? -40.013 20.266 18.679 1.00 73.00 308 SER A CA 1
ATOM 2325 C C . SER A 1 308 ? -40.380 21.612 19.307 1.00 73.00 308 SER A C 1
ATOM 2327 O O . SER A 1 308 ? -40.769 21.665 20.477 1.00 73.00 308 SER A O 1
ATOM 2329 N N . MET A 1 309 ? -40.346 22.700 18.531 1.00 69.25 309 MET A N 1
ATOM 2330 C CA . MET A 1 309 ? -40.739 24.031 19.002 1.00 69.25 309 MET A CA 1
ATOM 2331 C C . MET A 1 309 ? -42.214 24.103 19.407 1.00 69.25 309 MET A C 1
ATOM 2333 O O . MET A 1 309 ? -42.545 24.678 20.449 1.00 69.25 309 MET A O 1
ATOM 2337 N N . ARG A 1 310 ? -43.120 23.502 18.627 1.00 78.75 310 ARG A N 1
ATOM 2338 C CA . ARG A 1 310 ? -44.554 23.453 18.966 1.00 78.75 310 ARG A CA 1
ATOM 2339 C C . ARG A 1 310 ? -44.808 22.686 20.260 1.00 78.75 310 ARG A C 1
ATOM 2341 O O . ARG A 1 310 ? -45.585 23.150 21.096 1.00 78.75 310 ARG A O 1
ATOM 2348 N N . SER A 1 311 ? -44.129 21.554 20.446 1.00 75.25 311 SER A N 1
ATOM 2349 C CA . SER A 1 311 ? -44.192 20.766 21.682 1.00 75.25 311 SER A CA 1
ATOM 2350 C C . SER A 1 311 ? -43.726 21.586 22.890 1.00 75.25 311 SER A C 1
ATOM 2352 O O . SER A 1 311 ? -44.437 21.707 23.891 1.00 75.25 311 SER A O 1
ATOM 2354 N N . MET A 1 312 ? -42.581 22.258 22.755 1.00 71.00 312 MET A N 1
ATOM 2355 C CA . MET A 1 312 ? -41.997 23.092 23.806 1.00 71.00 312 MET A CA 1
ATOM 2356 C C . MET A 1 312 ? -42.899 24.277 24.183 1.00 71.00 312 MET A C 1
ATOM 2358 O O . MET A 1 312 ? -43.145 24.531 25.364 1.00 71.00 312 MET A O 1
ATOM 2362 N N . THR A 1 313 ? -43.479 24.951 23.187 1.00 73.44 313 THR A N 1
ATOM 2363 C CA . THR A 1 313 ? -44.416 26.070 23.387 1.00 73.44 313 THR A CA 1
ATOM 2364 C C . THR A 1 313 ? -45.713 25.606 24.063 1.00 73.44 313 THR A C 1
ATOM 2366 O O . THR A 1 313 ? -46.273 26.303 24.915 1.00 73.44 313 THR A O 1
ATOM 2369 N N . GLY A 1 314 ? -46.186 24.401 23.728 1.00 70.62 314 GLY A N 1
ATOM 2370 C CA . GLY A 1 314 ? -47.327 23.762 24.383 1.00 70.62 314 GLY A CA 1
ATOM 2371 C C . GLY A 1 314 ? -47.068 23.444 25.858 1.00 70.62 314 GLY A C 1
ATOM 2372 O O . GLY A 1 314 ? -47.951 23.656 26.693 1.00 70.62 314 GLY A O 1
ATOM 2373 N N . SER A 1 315 ? -45.859 22.990 26.192 1.00 68.88 315 SER A N 1
ATOM 2374 C CA . SER A 1 315 ? -45.436 22.734 27.574 1.00 68.88 315 SER A CA 1
ATOM 2375 C C . SER A 1 315 ? -45.299 24.026 28.383 1.00 68.88 315 SER A C 1
ATOM 2377 O O . SER A 1 315 ? -45.831 24.103 29.490 1.00 68.88 315 SER A O 1
ATOM 2379 N N . MET A 1 316 ? -44.710 25.085 27.815 1.00 59.47 316 MET A N 1
ATOM 2380 C CA . MET A 1 316 ? -44.614 26.388 28.492 1.00 59.47 316 MET A CA 1
ATOM 2381 C C . MET A 1 316 ? -45.989 26.999 28.794 1.00 59.47 316 MET A C 1
ATOM 2383 O O . MET A 1 316 ? -46.221 27.486 29.899 1.00 59.47 316 MET A O 1
ATOM 2387 N N . ARG A 1 317 ? -46.956 26.902 27.871 1.00 58.62 317 ARG A N 1
ATOM 2388 C CA . ARG A 1 317 ? -48.328 27.386 28.121 1.00 58.62 317 ARG A CA 1
ATOM 2389 C C . ARG A 1 317 ? -49.057 26.636 29.240 1.00 58.62 317 ARG A C 1
ATOM 2391 O O . ARG A 1 317 ? -49.950 27.216 29.856 1.00 58.62 317 ARG A O 1
ATOM 2398 N N . ARG A 1 318 ? -48.713 25.371 29.513 1.00 56.91 318 ARG A N 1
ATOM 2399 C CA . ARG A 1 318 ? -49.285 24.626 30.651 1.00 56.91 318 ARG A CA 1
ATOM 2400 C C . ARG A 1 318 ? -48.697 25.068 31.988 1.00 56.91 318 ARG A C 1
ATOM 2402 O O . ARG A 1 318 ? -49.430 25.082 32.970 1.00 56.91 318 ARG A O 1
ATOM 2409 N N . VAL A 1 319 ? -47.428 25.469 32.013 1.00 57.22 319 VAL A N 1
ATOM 2410 C CA . VAL A 1 319 ? -46.741 25.930 33.230 1.00 57.22 319 VAL A CA 1
ATOM 2411 C C . VAL A 1 319 ? -47.206 27.332 33.655 1.00 57.22 319 VAL A C 1
ATOM 2413 O O . VAL A 1 319 ? -47.250 27.626 34.843 1.00 57.22 319 VAL A O 1
ATOM 2416 N N . SER A 1 320 ? -47.641 28.184 32.721 1.00 52.72 320 SER A N 1
ATOM 2417 C CA . SER A 1 320 ? -48.069 29.562 33.028 1.00 52.72 320 SER A CA 1
ATOM 2418 C C . SER A 1 320 ? -49.553 29.744 33.393 1.00 52.72 320 SER A C 1
ATOM 2420 O O . SER A 1 320 ? -50.003 30.885 33.478 1.00 52.72 320 SER A O 1
ATOM 2422 N N . ARG A 1 321 ? -50.347 28.682 33.610 1.00 46.72 321 ARG A N 1
ATOM 2423 C CA . ARG A 1 321 ? -51.719 28.843 34.142 1.00 46.72 321 ARG A CA 1
ATOM 2424 C C . ARG A 1 321 ? -51.665 28.993 35.670 1.00 46.72 321 ARG A C 1
ATOM 2426 O O . ARG A 1 321 ? -51.335 28.015 36.338 1.00 46.72 321 ARG A O 1
ATOM 2433 N N . PRO A 1 322 ? -52.025 30.154 36.253 1.00 46.88 322 PRO A N 1
ATOM 2434 C CA . PRO A 1 322 ? -52.082 30.300 37.701 1.00 46.88 322 PRO A CA 1
ATOM 2435 C C . PRO A 1 322 ? -53.288 29.511 38.216 1.00 46.88 322 PRO A C 1
ATOM 2437 O O . PRO A 1 322 ? -54.434 29.825 37.897 1.00 46.88 322 PRO A O 1
ATOM 2440 N N . SER A 1 323 ? -53.031 28.465 38.998 1.00 45.62 323 SER A N 1
ATOM 2441 C CA . SER A 1 323 ? -54.065 27.744 39.736 1.00 45.62 323 SER A CA 1
ATOM 2442 C C . SER A 1 323 ? -54.417 28.539 40.993 1.00 45.62 323 SER A C 1
ATOM 2444 O O . SER A 1 323 ? -53.834 28.331 42.055 1.00 45.62 323 SER A O 1
ATOM 2446 N N . THR A 1 324 ? -55.378 29.454 40.893 1.00 51.47 324 THR A N 1
ATOM 2447 C CA . THR A 1 324 ? -56.050 30.039 42.058 1.00 51.47 324 THR A CA 1
ATOM 2448 C C . THR A 1 324 ? -56.955 28.984 42.693 1.00 51.47 324 THR A C 1
ATOM 2450 O O . THR A 1 324 ? -58.145 28.891 42.402 1.00 51.47 324 THR A O 1
ATOM 2453 N N . ARG A 1 325 ? -56.387 28.156 43.574 1.00 43.66 325 ARG A N 1
ATOM 2454 C CA . ARG A 1 325 ? -57.162 27.278 44.456 1.00 43.66 325 ARG A CA 1
ATOM 2455 C C . ARG A 1 325 ? -56.880 27.681 45.898 1.00 43.66 325 ARG A C 1
ATOM 2457 O O . ARG A 1 325 ? -55.768 27.524 46.390 1.00 43.66 325 ARG A O 1
ATOM 2464 N N . SER A 1 326 ? -57.888 28.284 46.523 1.00 45.41 326 SER A N 1
ATOM 2465 C CA . SER A 1 326 ? -57.863 28.765 47.901 1.00 45.41 326 SER A CA 1
ATOM 2466 C C . SER A 1 326 ? -57.575 27.616 48.866 1.00 45.41 326 SER A C 1
ATOM 2468 O O . SER A 1 326 ? -58.335 26.648 48.916 1.00 45.41 326 SER A O 1
ATOM 2470 N N . PHE A 1 327 ? -56.503 27.746 49.641 1.00 43.62 327 PHE A N 1
ATOM 2471 C CA . PHE A 1 327 ? -56.197 26.863 50.759 1.00 43.62 327 PHE A CA 1
ATOM 2472 C C . PHE A 1 327 ? -57.123 27.185 51.938 1.00 43.62 327 PHE A C 1
ATOM 2474 O O . PHE A 1 327 ? -57.151 28.312 52.432 1.00 43.62 327 PHE A O 1
ATOM 2481 N N . ARG A 1 328 ? -57.890 26.179 52.365 1.00 42.84 328 ARG A N 1
ATOM 2482 C CA . ARG A 1 328 ? -58.693 26.160 53.589 1.00 42.84 328 ARG A CA 1
ATOM 2483 C C . ARG A 1 328 ? -57.947 25.276 54.586 1.00 42.84 328 ARG A C 1
ATOM 2485 O O . ARG A 1 328 ? -57.653 24.129 54.267 1.00 42.84 328 ARG A O 1
ATOM 2492 N N . TRP A 1 329 ? -57.587 25.840 55.734 1.00 43.22 329 TRP A N 1
ATOM 2493 C CA . TRP A 1 329 ? -56.986 25.109 56.846 1.00 43.22 329 TRP A CA 1
ATOM 2494 C C . TRP A 1 329 ? -58.077 24.316 57.559 1.00 43.22 329 TRP A C 1
ATOM 2496 O O . TRP A 1 329 ? -58.992 24.929 58.099 1.00 43.22 329 TRP A O 1
ATOM 2506 N N . ASP A 1 330 ? -57.954 22.992 57.585 1.00 44.06 330 ASP A N 1
ATOM 2507 C CA . ASP A 1 330 ? -58.630 22.156 58.571 1.00 44.06 330 ASP A CA 1
ATOM 2508 C C . ASP A 1 330 ? -57.552 21.431 59.379 1.00 44.06 330 ASP A C 1
ATOM 2510 O O . ASP A 1 330 ? -56.772 20.631 58.865 1.00 44.06 330 ASP A O 1
ATOM 2514 N N . ALA A 1 331 ? -57.484 21.804 60.654 1.00 52.66 331 ALA A N 1
ATOM 2515 C CA . ALA A 1 331 ? -56.741 21.115 61.688 1.00 52.66 331 ALA A CA 1
ATOM 2516 C C . ALA A 1 331 ? -57.617 19.979 62.218 1.00 52.66 331 ALA A C 1
ATOM 2518 O O . ALA A 1 331 ? -58.722 20.239 62.691 1.00 52.66 331 ALA A O 1
ATOM 2519 N N . SER A 1 332 ? -57.132 18.741 62.173 1.00 44.66 332 SER A N 1
ATOM 2520 C CA . SER A 1 332 ? -57.641 17.666 63.023 1.00 44.66 332 SER A CA 1
ATOM 2521 C C . SER A 1 332 ? -56.724 16.450 62.961 1.00 44.66 332 SER A C 1
ATOM 2523 O O . SER A 1 332 ? -56.456 15.970 61.864 1.00 44.66 332 SER A O 1
ATOM 2525 N N . SER A 1 333 ? -56.396 15.934 64.153 1.00 45.00 333 SER A N 1
ATOM 2526 C CA . SER A 1 333 ? -56.241 14.504 64.464 1.00 45.00 333 SER A CA 1
ATOM 2527 C C . SER A 1 333 ? -55.020 13.780 63.889 1.00 45.00 333 SER A C 1
ATOM 2529 O O . SER A 1 333 ? -54.711 13.912 62.718 1.00 45.00 333 SER A O 1
ATOM 2531 N N . TYR A 1 334 ? -54.357 12.852 64.563 1.00 43.62 334 TYR A N 1
ATOM 2532 C CA . TYR A 1 334 ? -54.216 12.377 65.948 1.00 43.62 334 TYR A CA 1
ATOM 2533 C C . TYR A 1 334 ? -53.302 11.149 65.745 1.00 43.62 334 TYR A C 1
ATOM 2535 O O . TYR A 1 334 ? -53.535 10.427 64.779 1.00 43.62 334 TYR A O 1
ATOM 2543 N N . ASP A 1 335 ? -52.266 11.030 66.572 1.00 49.97 335 ASP A N 1
ATOM 2544 C CA . ASP A 1 335 ? -51.518 9.848 67.048 1.00 49.97 335 ASP A CA 1
ATOM 2545 C C . ASP A 1 335 ? -51.423 8.510 66.265 1.00 49.97 335 ASP A C 1
ATOM 2547 O O . ASP A 1 335 ? -52.264 8.131 65.461 1.00 49.97 335 ASP A O 1
ATOM 2551 N N . ASP A 1 336 ? -50.376 7.768 66.653 1.00 49.00 336 ASP A N 1
ATOM 2552 C CA . ASP A 1 336 ? -50.099 6.337 66.435 1.00 49.00 336 ASP A CA 1
ATOM 2553 C C . ASP A 1 336 ? -49.337 5.937 65.157 1.00 49.00 336 ASP A C 1
ATOM 2555 O O . ASP A 1 336 ? -49.883 5.786 64.070 1.00 49.00 336 ASP A O 1
ATOM 2559 N N . ASP A 1 337 ? -48.017 5.754 65.296 1.00 49.38 337 ASP A N 1
ATOM 2560 C CA . ASP A 1 337 ? -47.440 4.399 65.365 1.00 49.38 337 ASP A CA 1
ATOM 2561 C C . ASP A 1 337 ? -45.906 4.462 65.471 1.00 49.38 337 ASP A C 1
ATOM 2563 O O . ASP A 1 337 ? -45.167 4.609 64.495 1.00 49.38 337 ASP A O 1
ATOM 2567 N N . ALA A 1 338 ? -45.422 4.322 66.704 1.00 51.16 338 ALA A N 1
ATOM 2568 C CA . ALA A 1 338 ? -44.037 4.016 67.023 1.00 51.16 338 ALA A CA 1
ATOM 2569 C C . ALA A 1 338 ? -44.022 2.769 67.912 1.00 51.16 338 ALA A C 1
ATOM 2571 O O . ALA A 1 338 ? -44.155 2.886 69.125 1.00 51.16 338 ALA A O 1
ATOM 2572 N N . ASN A 1 339 ? -43.899 1.585 67.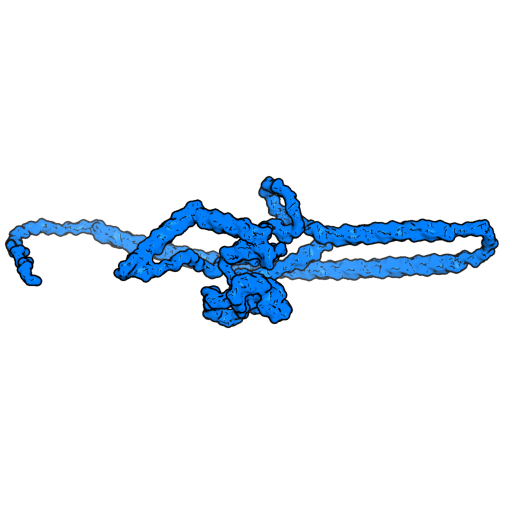309 1.00 52.12 339 ASN A N 1
ATOM 2573 C CA . ASN A 1 339 ? -43.187 0.441 67.886 1.00 52.12 339 ASN A CA 1
ATOM 2574 C C . ASN A 1 339 ? -43.272 -0.775 66.963 1.00 52.12 339 ASN A C 1
ATOM 2576 O O . ASN A 1 339 ? -44.341 -1.357 66.800 1.00 52.12 339 ASN A O 1
ATOM 2580 N N . GLN A 1 340 ? -42.122 -1.235 66.469 1.00 52.16 340 GLN A N 1
ATOM 2581 C CA . GLN A 1 340 ? -41.920 -2.672 66.322 1.00 52.16 340 GLN A CA 1
ATOM 2582 C C . GLN A 1 340 ? -40.441 -3.023 66.543 1.00 52.16 340 GLN A C 1
ATOM 2584 O O . GLN A 1 340 ? -39.581 -2.765 65.701 1.00 52.16 340 GLN A O 1
ATOM 2589 N N . GLU A 1 341 ? -40.189 -3.546 67.747 1.00 55.41 341 GLU A N 1
ATOM 2590 C CA . GLU A 1 341 ? -39.022 -4.327 68.184 1.00 55.41 341 GLU A CA 1
ATOM 2591 C C . GLU A 1 341 ? -38.828 -5.548 67.253 1.00 55.41 341 GLU A C 1
ATOM 2593 O O . GLU A 1 341 ? -39.795 -6.034 66.669 1.00 55.41 341 GLU A O 1
ATOM 2598 N N . ASN A 1 342 ? -37.611 -5.970 66.890 1.00 55.47 342 ASN A N 1
ATOM 2599 C CA . ASN A 1 342 ? -36.615 -6.726 67.675 1.00 55.47 342 ASN A CA 1
ATOM 2600 C C . ASN A 1 342 ? -37.141 -8.055 68.273 1.00 55.47 342 ASN A C 1
ATOM 2602 O O . ASN A 1 342 ? -38.167 -8.037 68.942 1.00 55.47 342 ASN A O 1
ATOM 2606 N N . SER A 1 343 ? -36.362 -9.138 68.058 1.00 52.72 343 SER A N 1
ATOM 2607 C CA . SER A 1 343 ? -36.554 -10.591 68.343 1.00 52.72 343 SER A CA 1
ATOM 2608 C C . SER A 1 343 ? -36.844 -11.394 67.059 1.00 52.72 343 SER A C 1
ATOM 2610 O O . SER A 1 343 ? -37.816 -11.098 66.374 1.00 52.72 343 SER A O 1
ATOM 2612 N N . ASP A 1 344 ? -36.050 -12.369 66.600 1.00 55.25 344 ASP A N 1
ATOM 2613 C CA . ASP A 1 344 ? -35.035 -13.250 67.217 1.00 55.25 344 ASP A CA 1
ATOM 2614 C C . ASP A 1 344 ? -33.810 -13.483 66.310 1.00 55.25 344 ASP A C 1
ATOM 2616 O O . ASP A 1 344 ? -33.958 -13.387 65.066 1.00 55.25 344 ASP A O 1
#

Radius of gyration: 41.54 Å; Cα contacts (8 Å, |Δi|>4): 169; chains: 1; bounding box: 114×50×139 Å

Sequence (344 aa):
MASFLVAQNVVEPRISTIEEALLSSTPLCVQRGSVMDDLLSDKYPDLKLVRKDTEQGMFEGLGLGWYNGKGGCGALLTNLGTYDIYQGQEATNSDCTLGSDKRLILNLPAGFATAVDSAIQCTSLISYVLDVHLQEMQQEGFIQEAWQRHVAKISEVTCGPETNTGGSSGGGGEDANSDGSFSLDMKAMGGIFLNHFVMSVAALGLAFCQRMYTKYNKPERKMRPIKVDEAVHNIVETVDESLKTVAETVDVSMRSMKEGIDGTVRVAKDTMDGSMRHVTRALDESTRNVMQSVDGSMRNMVQTVDGSMRSMTGSMRRVSRPSTRSFRWDASSYDDDANQENSD

Foldseek 3Di:
DVVVVVVVPPPPPPPQDQVSCLVVLFEEEDEPPDPVVVVCCVPPVSRRYQYDPDPLVLLVLDPPPPVPVPSRTPYYDDDPLSVLQQCQDCVRNVPSPDDDNPDDPDDDDDDDDWDDDVDPPNSVVVRVVRVVVVVVCVVVCVVVVVSVVVSVVNRPHDNDPPPNLPDDDDDDDDDDDDPPDPDDRPVNVVVVVVVVVVVVVVVVVVVVVVVVVVVVPPDPPDDDDDPPPVVVVVVVVVVVVVVVVVVVVVVVVVVVVVVVVVVVVVVVVVVVVVVVVVVVVVVVVVVVVVVVVVVVVVVVVVVVVVVVVVVVVVVVVVVPDDPPDDDDDDDDDDDDDDDDDDDD

Organism: NCBI:txid568900

pLDDT: mean 77.04, std 17.58, range [41.69, 98.06]

Solvent-accessible surface area (backbone atoms only — not comparable to full-atom values): 21164 Å² total; per-residue (Å²): 113,73,70,56,66,61,62,69,63,66,70,72,86,73,74,76,45,72,69,52,28,51,75,67,68,43,28,31,20,30,40,58,88,34,74,64,36,55,50,42,53,70,77,41,71,88,47,54,70,45,72,21,91,41,70,67,52,35,60,70,22,46,71,78,14,47,94,72,72,68,78,26,13,74,45,71,65,78,55,70,69,59,50,58,46,46,51,12,24,48,93,75,25,73,80,55,73,79,78,80,70,91,70,77,89,70,89,75,86,85,78,84,91,66,74,76,35,82,87,82,72,52,37,49,57,56,52,55,55,50,51,54,52,51,50,50,36,52,76,73,41,49,56,60,54,53,47,52,53,49,40,62,70,65,33,75,36,86,69,52,101,76,50,93,61,78,77,79,90,86,81,92,75,94,76,94,74,84,73,86,70,80,76,77,45,66,73,70,53,43,58,59,55,52,52,52,50,53,54,50,54,50,52,53,50,51,54,50,50,52,55,50,49,60,62,70,66,56,77,80,91,81,78,76,95,68,93,59,66,71,65,53,52,53,51,54,51,55,51,52,54,50,50,50,53,50,53,52,55,50,51,54,51,53,50,54,51,51,54,54,48,56,53,51,54,50,54,52,49,55,51,50,58,52,50,52,56,50,50,53,52,52,49,56,50,50,55,52,55,51,52,53,51,52,54,51,52,50,52,54,49,51,52,53,51,53,53,50,52,53,53,51,52,55,52,52,61,64,70,71,59,83,79,88,70,86,87,76,89,79,90,75,89,76,87,88,88,92,84,82,81,86,90,133

Mean predicted aligned error: 17.68 Å

Secondary structure (DSSP, 8-state):
-HHHHHHT--------SHHHHHHTTPPEEEETTSHHHHHHHHH-TTS-EEEESSHHHHHHTBSSSTTTTSS-BSEE---HHHHHHHTT-HHHHTT---------S------------SSSS-THHHHHHHHHHHHHHHHTTHHHHHHHHHHHHH-SS---TT-SS--------------------HHHHHHHHHHHHHHHHHHHHHHHHHHHHHHHT---S-S-----HHHHHHHHHHHHHHHHHHHHHHHHHHHHHHHHHHHHHHHHHHHHHHHHHHHHHHHHHHHHHHHHHHHHHHHHHHHHHHHHHHHHHHHHHHHT------------------------